Protein AF-A0A964Z3G6-F1 (afdb_monomer_lite)

Sequence (210 aa):
MAALGLPAIIQGGMGAAVSNWKLAYEVAKTGQLGVVSGTALESVVARRLQDGDVDGKMREALNHFPYQDVAKHILEKWFLPNGRNGQPYRPMRRISLSAHTEHDQLVVAANFAEVWLAKQAGNGKVGINFLEKLQTATPAALYGAMLAGVDAVLMGAGIPREIPQIVRDFADGKAGTLSVDSDRPSGMAAPTLTFDPLQSFGKNPKLKRP

Radius of gyration: 16.99 Å; chains: 1; bounding box: 52×32×49 Å

pLDDT: mean 93.07, std 7.63, range [47.84, 98.81]

Secondary structure (DSSP, 8-state):
--TTS--S-B----TTTTT-HHHHHHHHHTTSEEEEE-TTHHHHHHHHHHTT-TTSHHHHHHHT-S-HHHHHHHHHHH--TT--TTPPPPP-PPP-SS--HHHHHHHHHHHHHHHHHHHTT-SSEEEEEEEGGGGGGHHHHHHHHHHTT-SEEEEESS--SSHHHHHHHHHTTPPEEEEPP----TTPPPPEEEE-HHHHHS--------

Structure (mmCIF, N/CA/C/O backbone):
data_AF-A0A964Z3G6-F1
#
_entry.id   AF-A0A964Z3G6-F1
#
loop_
_atom_site.group_PDB
_atom_site.id
_atom_site.type_symbol
_atom_site.label_atom_id
_atom_site.label_alt_id
_atom_site.label_comp_id
_atom_site.label_asym_id
_atom_site.label_entity_id
_atom_site.label_seq_id
_atom_site.pdbx_PDB_ins_code
_atom_site.Cartn_x
_atom_site.Cartn_y
_atom_site.Cartn_z
_atom_site.occupancy
_atom_site.B_iso_or_equiv
_atom_site.auth_seq_id
_atom_site.auth_comp_id
_atom_site.auth_asym_id
_atom_site.auth_atom_id
_atom_site.pdbx_PDB_model_num
ATOM 1 N N . MET A 1 1 ? -28.881 0.812 -14.574 1.00 47.84 1 MET A N 1
ATOM 2 C CA . MET A 1 1 ? -27.504 0.306 -14.378 1.00 47.84 1 MET A CA 1
ATOM 3 C C . MET A 1 1 ? -26.671 0.722 -15.578 1.00 47.84 1 MET A C 1
ATOM 5 O O . MET A 1 1 ? -27.196 0.662 -16.683 1.00 47.84 1 MET A O 1
ATOM 9 N N . ALA A 1 2 ? -25.429 1.175 -15.387 1.00 48.06 2 ALA A N 1
ATOM 10 C CA . ALA A 1 2 ? -24.535 1.473 -16.508 1.00 48.06 2 ALA A CA 1
ATOM 11 C C . ALA A 1 2 ? -24.317 0.202 -17.350 1.00 48.06 2 ALA A C 1
ATOM 13 O O . ALA A 1 2 ? -24.101 -0.871 -16.788 1.00 48.06 2 ALA A O 1
ATOM 14 N N . ALA A 1 3 ? -24.372 0.322 -18.679 1.00 53.31 3 ALA A N 1
ATOM 15 C CA . ALA A 1 3 ? -24.432 -0.789 -19.640 1.00 53.31 3 ALA A CA 1
ATOM 16 C C . ALA A 1 3 ? -23.230 -1.768 -19.621 1.00 53.31 3 ALA A C 1
ATOM 18 O O . ALA A 1 3 ? -23.246 -2.764 -20.335 1.00 53.31 3 ALA A O 1
ATOM 19 N N . LEU A 1 4 ? -22.203 -1.509 -18.801 1.00 62.84 4 LEU A N 1
ATOM 20 C CA . LEU A 1 4 ? -20.970 -2.301 -18.685 1.00 62.84 4 LEU A CA 1
ATOM 21 C C . LEU A 1 4 ? -20.691 -2.816 -17.257 1.00 62.84 4 LEU A C 1
ATOM 23 O O . LEU A 1 4 ? -19.638 -3.401 -17.019 1.00 62.84 4 LEU A O 1
ATOM 27 N N . GLY A 1 5 ? -21.570 -2.560 -16.276 1.00 75.00 5 GLY A N 1
ATOM 28 C CA . GLY A 1 5 ? -21.296 -2.888 -14.862 1.00 75.00 5 GLY A CA 1
ATOM 29 C C . GLY A 1 5 ? -20.093 -2.130 -14.268 1.00 75.00 5 GLY A C 1
ATOM 30 O O . GLY A 1 5 ? -19.549 -2.516 -13.232 1.00 75.00 5 GLY A O 1
ATOM 31 N N . LEU A 1 6 ? -19.651 -1.067 -14.945 1.00 82.38 6 LEU A N 1
ATOM 32 C CA . LEU A 1 6 ? -18.577 -0.185 -14.509 1.00 82.38 6 LEU A CA 1
ATOM 33 C C . LEU A 1 6 ? -19.154 1.013 -13.736 1.00 82.38 6 LEU A C 1
ATOM 35 O O . LEU A 1 6 ? -20.249 1.479 -14.067 1.00 82.38 6 LEU A O 1
ATOM 39 N N . PRO A 1 7 ? -18.438 1.507 -12.713 1.00 88.81 7 PRO A N 1
ATOM 40 C CA . PRO A 1 7 ? -18.869 2.661 -11.935 1.00 88.81 7 PRO A CA 1
ATOM 41 C C . PRO A 1 7 ? -18.918 3.912 -12.819 1.00 88.81 7 PRO A C 1
ATOM 43 O O . PRO A 1 7 ? -18.038 4.130 -13.650 1.00 88.81 7 PRO A O 1
ATOM 46 N N . ALA A 1 8 ? -19.959 4.727 -12.644 1.00 92.12 8 ALA A N 1
ATOM 47 C CA . ALA A 1 8 ? -20.158 5.955 -13.416 1.00 92.12 8 ALA A CA 1
ATOM 48 C C . ALA A 1 8 ? -19.295 7.113 -12.890 1.00 92.12 8 ALA A C 1
ATOM 50 O O . ALA A 1 8 ? -18.997 8.052 -13.624 1.00 92.12 8 ALA A O 1
ATOM 51 N N . ILE A 1 9 ? -18.904 7.039 -11.617 1.00 93.38 9 ILE A N 1
ATOM 52 C CA . ILE A 1 9 ? -18.081 8.024 -10.928 1.00 93.38 9 ILE A CA 1
ATOM 53 C C . ILE A 1 9 ? -16.794 7.347 -10.467 1.00 93.38 9 ILE A C 1
ATOM 55 O O . ILE A 1 9 ? -16.809 6.286 -9.836 1.00 93.38 9 ILE A O 1
ATOM 59 N N . ILE A 1 10 ? -15.680 8.011 -10.759 1.00 95.06 10 ILE A N 1
ATOM 60 C CA . ILE A 1 10 ? -14.361 7.678 -10.236 1.00 95.06 10 ILE A CA 1
ATOM 61 C C . ILE A 1 10 ? -13.893 8.880 -9.423 1.00 95.06 10 ILE A C 1
ATOM 63 O O . ILE A 1 10 ? -13.628 9.946 -9.977 1.00 95.06 10 ILE A O 1
ATOM 67 N N . GLN A 1 11 ? -13.806 8.721 -8.104 1.00 95.38 11 GLN A N 1
ATOM 68 C CA . GLN A 1 11 ? -13.182 9.731 -7.253 1.00 95.38 11 GLN A CA 1
ATOM 69 C C . GLN A 1 11 ? -11.667 9.692 -7.491 1.00 95.38 11 GLN A C 1
ATOM 71 O O . GLN A 1 11 ? -11.058 8.639 -7.382 1.00 95.38 11 GLN A O 1
ATOM 76 N N . GLY A 1 12 ? -11.040 10.818 -7.837 1.00 91.62 12 GLY A N 1
ATOM 77 C CA . GLY A 1 12 ? -9.605 10.852 -8.158 1.00 91.62 12 GLY A CA 1
ATOM 78 C C . GLY A 1 12 ? -8.704 10.693 -6.928 1.00 91.62 12 GLY A C 1
ATOM 79 O O . GLY A 1 12 ? -9.011 11.247 -5.877 1.00 91.62 12 GLY A O 1
ATOM 80 N N . GLY A 1 13 ? -7.578 9.982 -7.048 1.00 88.38 13 GLY A N 1
ATOM 81 C CA . GLY A 1 13 ? -6.612 9.801 -5.956 1.00 88.38 13 GLY A CA 1
ATOM 82 C C . GLY A 1 13 ? -5.664 10.996 -5.797 1.00 88.38 13 GLY A C 1
ATOM 83 O O . GLY A 1 13 ? -4.721 11.142 -6.570 1.00 88.38 13 GLY A O 1
ATOM 84 N N . MET A 1 14 ? -5.896 11.845 -4.793 1.00 90.56 14 MET A N 1
ATOM 85 C CA . MET A 1 14 ? -5.160 13.095 -4.575 1.00 90.56 14 MET A CA 1
ATOM 86 C C . MET A 1 14 ? -4.278 13.042 -3.322 1.00 90.56 14 MET A C 1
ATOM 88 O O . MET A 1 14 ? -4.722 12.574 -2.274 1.00 90.56 14 MET A O 1
ATOM 92 N N . GLY A 1 15 ? -3.063 13.600 -3.427 1.00 89.75 15 GLY A N 1
ATOM 93 C CA . GLY A 1 15 ? -2.181 13.972 -2.310 1.00 89.75 15 GLY A CA 1
ATOM 94 C C . GLY A 1 15 ? -1.764 12.840 -1.363 1.00 89.75 15 GLY A C 1
ATOM 95 O O . GLY A 1 15 ? -2.159 11.690 -1.517 1.00 89.75 15 GLY A O 1
ATOM 96 N N . ALA A 1 16 ? -0.963 13.157 -0.347 1.00 92.31 16 ALA A N 1
ATOM 97 C CA . ALA A 1 16 ? -0.703 12.226 0.751 1.00 92.31 16 ALA A CA 1
ATOM 98 C C . ALA A 1 16 ? -1.861 12.303 1.761 1.00 92.31 16 ALA A C 1
ATOM 100 O O . ALA A 1 16 ? -2.146 13.375 2.289 1.00 92.31 16 ALA A O 1
ATOM 101 N N . ALA A 1 17 ? -2.540 11.179 2.004 1.00 90.19 17 ALA A N 1
ATOM 102 C CA . ALA A 1 17 ? -3.669 11.034 2.936 1.00 90.19 17 ALA A CA 1
ATOM 103 C C . ALA A 1 17 ? -4.920 11.916 2.699 1.00 90.19 17 ALA A C 1
ATOM 105 O O . ALA A 1 17 ? -5.845 11.851 3.513 1.00 90.19 17 ALA A O 1
ATOM 106 N N . VAL A 1 18 ? -4.995 12.690 1.605 1.00 93.25 18 VAL A N 1
ATOM 107 C CA . VAL A 1 18 ? -6.209 13.442 1.226 1.00 93.25 18 VAL A CA 1
ATOM 108 C C . VAL A 1 18 ? -7.274 12.463 0.728 1.00 93.25 18 VAL A C 1
ATOM 110 O O . VAL A 1 18 ? -8.324 12.322 1.349 1.00 93.25 18 VAL A O 1
ATOM 113 N N . SER A 1 19 ? -6.964 11.697 -0.320 1.00 94.12 19 SER A N 1
ATOM 114 C CA . SER A 1 19 ? -7.770 10.547 -0.746 1.00 94.12 19 SER A CA 1
ATOM 115 C C . SER A 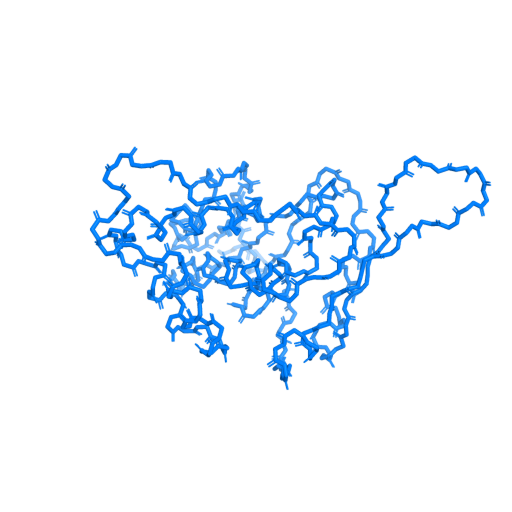1 19 ? -7.384 9.288 0.036 1.00 94.12 19 SER A C 1
ATOM 117 O O . SER A 1 19 ? -6.788 8.364 -0.511 1.00 94.12 19 SER A O 1
ATOM 119 N N . ASN A 1 20 ? -7.653 9.280 1.341 1.00 96.81 20 ASN A N 1
ATOM 120 C CA . ASN A 1 20 ? -7.416 8.114 2.201 1.00 96.81 20 ASN A CA 1
ATOM 121 C C . ASN A 1 20 ? -8.552 7.077 2.114 1.00 96.81 20 ASN A C 1
ATOM 123 O O . ASN A 1 20 ? -9.576 7.302 1.460 1.00 96.81 20 ASN A O 1
ATOM 127 N N . TRP A 1 21 ? -8.386 5.955 2.818 1.00 97.94 21 TRP A N 1
ATOM 128 C CA . TRP A 1 21 ? -9.350 4.859 2.848 1.00 97.94 21 TRP A CA 1
ATOM 129 C C . TRP A 1 21 ? -10.763 5.279 3.247 1.00 97.94 21 TRP A C 1
ATOM 131 O O . TRP A 1 21 ? -11.696 4.671 2.745 1.00 97.94 21 TRP A O 1
ATOM 141 N N . LYS A 1 22 ? -10.961 6.299 4.100 1.00 97.94 22 LYS A N 1
ATOM 142 C CA . LYS A 1 22 ? -12.308 6.733 4.525 1.00 97.94 22 LYS A CA 1
ATOM 143 C C . LYS A 1 22 ? -13.074 7.325 3.349 1.00 97.94 22 LYS A C 1
ATOM 145 O O . LYS A 1 22 ? -14.220 6.960 3.119 1.00 97.94 22 LYS A O 1
ATOM 150 N N . LEU A 1 23 ? -12.430 8.193 2.567 1.00 97.69 23 LEU A N 1
ATOM 151 C CA . LEU A 1 23 ? -13.055 8.755 1.369 1.00 97.69 23 LEU A CA 1
ATOM 152 C C . LEU A 1 23 ? -13.318 7.664 0.324 1.00 97.69 23 LEU A C 1
ATOM 154 O O . LEU A 1 23 ? -14.423 7.578 -0.206 1.00 97.69 23 LEU A O 1
ATOM 158 N N . ALA A 1 24 ? -12.323 6.813 0.060 1.00 98.00 24 ALA A N 1
ATOM 159 C CA . ALA A 1 24 ? -12.479 5.714 -0.887 1.00 98.00 24 ALA A CA 1
ATOM 160 C C . ALA A 1 24 ? -13.589 4.738 -0.450 1.00 98.00 24 ALA A C 1
ATOM 162 O O . ALA A 1 24 ? -14.398 4.323 -1.276 1.00 98.00 24 ALA A O 1
ATOM 163 N N . TYR A 1 25 ? -13.674 4.430 0.847 1.00 98.00 25 TYR A N 1
ATOM 164 C CA . TYR A 1 25 ? -14.732 3.622 1.453 1.00 98.00 25 TYR A CA 1
ATOM 165 C C . TYR A 1 25 ? -16.111 4.239 1.212 1.00 98.00 25 TYR A C 1
ATOM 167 O O . TYR A 1 25 ? -16.992 3.558 0.694 1.00 98.00 25 TYR A O 1
ATOM 175 N N . GLU A 1 26 ? -16.308 5.521 1.539 1.00 97.81 26 GLU A N 1
ATOM 176 C CA . GLU A 1 26 ? -17.617 6.170 1.387 1.00 97.81 26 GLU A CA 1
ATOM 177 C C . GLU A 1 26 ? -18.052 6.221 -0.082 1.00 97.81 26 GLU A C 1
ATOM 179 O O . GLU A 1 26 ? -19.201 5.923 -0.400 1.00 97.81 26 GLU A O 1
ATOM 184 N N . VAL A 1 27 ? -17.129 6.494 -1.010 1.00 97.31 27 VAL A N 1
ATOM 185 C CA . VAL A 1 27 ? -17.426 6.448 -2.450 1.00 97.31 27 VAL A CA 1
ATOM 186 C C . VAL A 1 27 ? -17.772 5.023 -2.891 1.00 97.31 27 VAL A C 1
ATOM 188 O O . VAL A 1 27 ? -18.794 4.818 -3.550 1.00 97.31 27 VAL A O 1
ATOM 191 N N . ALA A 1 28 ? -16.980 4.023 -2.497 1.00 96.94 28 ALA A N 1
ATOM 192 C CA . ALA A 1 28 ? -17.245 2.624 -2.827 1.00 96.94 28 ALA A CA 1
ATOM 193 C C . ALA A 1 28 ? -18.584 2.145 -2.244 1.00 96.94 28 ALA A C 1
ATOM 195 O O . ALA A 1 28 ? -19.328 1.420 -2.900 1.00 96.94 28 ALA A O 1
ATOM 196 N N . LYS A 1 29 ? -18.971 2.605 -1.054 1.00 97.12 29 LYS A N 1
ATOM 197 C CA . LYS A 1 29 ? -20.254 2.267 -0.424 1.00 97.12 29 LYS A CA 1
ATOM 198 C C . LYS A 1 29 ? -21.457 2.709 -1.268 1.00 97.12 29 LYS A C 1
ATOM 200 O O . LYS A 1 29 ? -22.470 2.009 -1.298 1.00 97.12 29 LYS A O 1
ATOM 205 N N . THR A 1 30 ? -21.321 3.794 -2.037 1.00 95.81 30 THR A N 1
ATOM 206 C CA . THR A 1 30 ? -22.342 4.260 -3.003 1.00 95.81 30 THR A CA 1
ATOM 207 C C . THR A 1 30 ? -22.391 3.464 -4.318 1.00 95.81 30 THR A C 1
ATOM 209 O O . THR A 1 30 ? -23.162 3.801 -5.217 1.00 95.81 30 THR A O 1
ATOM 212 N N . GLY A 1 31 ? -21.577 2.412 -4.463 1.00 94.62 31 GLY A N 1
ATOM 213 C CA . GLY A 1 31 ? -21.483 1.609 -5.688 1.00 94.62 31 GLY A CA 1
ATOM 214 C C . GLY A 1 31 ? -20.589 2.223 -6.773 1.00 94.62 31 GLY A C 1
ATOM 215 O O . GLY A 1 31 ? -20.601 1.759 -7.912 1.00 94.62 31 GLY A O 1
ATOM 216 N N . GLN A 1 32 ? -19.824 3.267 -6.441 1.00 95.81 32 GLN A N 1
ATOM 217 C CA . GLN A 1 32 ? -18.883 3.935 -7.349 1.00 95.81 32 GLN A CA 1
ATOM 218 C C . GLN A 1 32 ? -17.442 3.436 -7.128 1.00 95.81 32 GLN A C 1
ATOM 220 O O . GLN A 1 32 ? -17.214 2.533 -6.320 1.00 95.81 32 GLN A O 1
ATOM 225 N N . LEU A 1 33 ? -16.463 3.974 -7.868 1.00 97.00 33 LEU A N 1
ATOM 226 C CA . LEU A 1 33 ? -15.044 3.656 -7.657 1.00 97.00 33 LEU A CA 1
ATOM 227 C C . LEU A 1 33 ? -14.423 4.653 -6.680 1.00 97.00 33 LEU A C 1
ATOM 229 O O . LEU A 1 33 ? -14.149 5.801 -7.043 1.00 97.00 33 LEU A O 1
ATOM 233 N N . GLY A 1 34 ? -14.184 4.199 -5.452 1.00 97.75 34 GLY A N 1
ATOM 234 C CA . GLY A 1 34 ? -13.364 4.928 -4.489 1.00 97.75 34 GLY A CA 1
ATOM 235 C C . GLY A 1 34 ? -11.887 4.678 -4.753 1.00 97.75 34 GLY A C 1
ATOM 236 O O . GLY A 1 34 ? -11.495 3.533 -4.970 1.00 97.75 34 GLY A O 1
ATOM 237 N N . VAL A 1 35 ? -11.058 5.723 -4.746 1.00 98.31 35 VAL A N 1
ATOM 238 C CA . VAL A 1 35 ? -9.627 5.596 -5.056 1.00 98.31 35 VAL A CA 1
ATOM 239 C C . VAL A 1 35 ? -8.787 6.107 -3.899 1.00 98.31 35 VAL A C 1
ATOM 241 O O . VAL A 1 35 ? -8.828 7.291 -3.553 1.00 98.31 35 VAL A O 1
ATOM 244 N N . VAL A 1 36 ? -7.979 5.206 -3.345 1.00 98.31 36 VAL A N 1
ATOM 245 C CA . VAL A 1 36 ? -6.933 5.527 -2.374 1.00 98.31 36 VAL A CA 1
ATOM 246 C C . VAL A 1 36 ? -5.753 6.178 -3.101 1.00 98.31 36 VAL A C 1
ATOM 248 O O . VAL A 1 36 ? -5.354 5.741 -4.178 1.00 98.31 36 VAL A O 1
ATOM 251 N N . SER A 1 37 ? -5.151 7.214 -2.526 1.00 97.69 37 SER A N 1
ATOM 252 C CA . SER A 1 37 ? -3.851 7.706 -2.988 1.00 97.69 37 SER A CA 1
ATOM 253 C C . SER A 1 37 ? -2.727 6.884 -2.362 1.00 97.69 37 SER A C 1
ATOM 255 O O . SER A 1 37 ? -2.562 6.890 -1.145 1.00 97.69 37 SER A O 1
ATOM 257 N N . GLY A 1 38 ? -1.913 6.229 -3.189 1.00 96.38 38 GLY A N 1
ATOM 258 C CA . GLY A 1 38 ? -0.734 5.469 -2.763 1.00 96.38 38 GLY A CA 1
ATOM 259 C C . GLY A 1 38 ? 0.471 6.333 -2.375 1.00 96.38 38 GLY A C 1
ATOM 260 O O . GLY A 1 38 ? 1.564 5.818 -2.157 1.00 96.38 38 GLY A O 1
ATOM 261 N N . THR A 1 39 ? 0.308 7.657 -2.314 1.00 95.12 39 THR A N 1
ATOM 262 C CA . THR A 1 39 ? 1.411 8.591 -2.061 1.00 95.12 39 THR A CA 1
ATOM 263 C C . THR A 1 39 ? 1.854 8.539 -0.598 1.00 95.12 39 THR A C 1
ATOM 265 O O . THR A 1 39 ? 1.112 8.967 0.288 1.00 95.12 39 THR A O 1
ATOM 268 N N . ALA A 1 40 ? 3.093 8.092 -0.366 1.00 94.38 40 ALA A N 1
ATOM 269 C CA . ALA A 1 40 ? 3.765 8.080 0.938 1.00 94.38 40 ALA A CA 1
ATOM 270 C C . ALA A 1 40 ? 2.972 7.365 2.052 1.00 94.38 40 ALA A C 1
ATOM 272 O O . ALA A 1 40 ? 2.966 7.801 3.210 1.00 94.38 40 ALA A O 1
ATOM 273 N N . LEU A 1 41 ? 2.251 6.291 1.710 1.00 96.94 41 LEU A N 1
ATOM 274 C CA . LEU A 1 41 ? 1.400 5.586 2.671 1.00 96.94 41 LEU A CA 1
ATOM 275 C C . LEU A 1 41 ? 2.196 4.962 3.818 1.00 96.94 41 LEU A C 1
ATOM 277 O O . LEU A 1 41 ? 1.702 4.942 4.942 1.00 96.94 41 LEU A O 1
ATOM 281 N N . GLU A 1 42 ? 3.437 4.536 3.587 1.00 95.69 42 GLU A N 1
ATOM 282 C CA . GLU A 1 42 ? 4.344 4.086 4.647 1.00 95.69 42 GLU A CA 1
ATOM 283 C C . GLU A 1 42 ? 4.527 5.162 5.719 1.00 95.69 42 GLU A C 1
ATOM 285 O O . GLU A 1 42 ? 4.453 4.875 6.915 1.00 95.69 42 GLU A O 1
ATOM 290 N N . SER A 1 43 ? 4.678 6.419 5.294 1.00 96.12 43 SER A N 1
ATOM 291 C CA . SER A 1 43 ? 4.802 7.564 6.190 1.00 96.12 43 SER A CA 1
ATOM 292 C C . SER A 1 43 ? 3.485 7.880 6.892 1.00 96.12 43 SER A C 1
ATOM 294 O O . SER A 1 43 ? 3.473 8.171 8.087 1.00 96.12 43 SER A O 1
ATOM 296 N N . VAL A 1 44 ? 2.363 7.806 6.174 1.00 97.12 44 VAL A N 1
ATOM 297 C CA . VAL A 1 44 ? 1.023 8.049 6.729 1.00 97.12 44 VAL A CA 1
ATOM 298 C C . VAL A 1 44 ? 0.685 7.025 7.813 1.00 97.12 44 VAL A C 1
ATOM 300 O O . VAL A 1 44 ? 0.318 7.407 8.924 1.00 97.12 44 VAL A O 1
ATOM 303 N N . VAL A 1 45 ? 0.840 5.733 7.521 1.00 98.00 45 VAL A N 1
ATOM 304 C CA . VAL A 1 45 ? 0.502 4.641 8.443 1.00 98.00 45 VAL A CA 1
ATOM 305 C C . VAL A 1 45 ? 1.448 4.626 9.641 1.00 98.00 45 VAL A C 1
ATOM 307 O O . VAL A 1 45 ? 0.975 4.578 10.776 1.00 98.00 45 VAL A O 1
ATOM 310 N N . ALA A 1 46 ? 2.763 4.768 9.434 1.00 97.94 46 ALA A N 1
ATOM 311 C CA . ALA A 1 46 ? 3.720 4.843 10.539 1.00 97.94 46 ALA A CA 1
ATOM 312 C C . ALA A 1 46 ? 3.433 6.020 11.484 1.00 97.94 46 ALA A C 1
ATOM 314 O O . ALA A 1 46 ? 3.605 5.896 12.695 1.00 97.94 46 ALA A O 1
ATOM 315 N N . ARG A 1 47 ? 2.991 7.171 10.961 1.00 97.88 47 ARG A N 1
ATOM 316 C CA . ARG A 1 47 ? 2.613 8.326 11.792 1.00 97.88 47 ARG A CA 1
ATOM 317 C C . ARG A 1 47 ? 1.304 8.097 12.541 1.00 97.88 47 ARG A C 1
ATOM 319 O O . ARG A 1 47 ? 1.268 8.356 13.735 1.00 97.88 47 ARG A O 1
ATOM 326 N N . ARG A 1 48 ? 0.277 7.529 11.898 1.00 98.06 48 ARG A N 1
ATOM 327 C CA . ARG A 1 48 ? -0.987 7.176 12.577 1.00 98.06 48 ARG A CA 1
ATOM 328 C C . ARG A 1 48 ? -0.776 6.186 13.722 1.00 98.06 48 ARG A C 1
ATOM 330 O O . ARG A 1 48 ? -1.377 6.354 14.776 1.00 98.06 48 ARG A O 1
ATOM 337 N N . LEU A 1 49 ? 0.103 5.198 13.541 1.00 98.62 49 LEU A N 1
ATOM 338 C CA . LEU A 1 49 ? 0.491 4.268 14.606 1.00 98.62 49 LEU A CA 1
ATOM 339 C C . LEU A 1 49 ? 1.194 4.992 15.769 1.00 98.62 49 LEU A C 1
ATOM 341 O O . LEU A 1 49 ? 0.894 4.719 16.930 1.00 98.62 49 LEU A O 1
ATOM 345 N N . GLN A 1 50 ? 2.075 5.951 15.475 1.00 98.50 50 GLN A N 1
ATOM 346 C CA . GLN A 1 50 ? 2.761 6.755 16.496 1.00 98.50 50 GLN A CA 1
ATOM 347 C C . GLN A 1 50 ? 1.841 7.757 17.200 1.00 98.50 50 GLN A C 1
ATOM 349 O O . GLN A 1 50 ? 2.076 8.102 18.353 1.00 98.50 50 GLN A O 1
ATOM 354 N N . ASP A 1 51 ? 0.783 8.213 16.536 1.00 98.06 51 ASP A N 1
ATOM 355 C CA . ASP A 1 51 ? -0.287 9.000 17.156 1.00 98.06 51 ASP A CA 1
ATOM 356 C C . ASP A 1 51 ? -1.270 8.120 17.952 1.00 98.06 51 ASP A C 1
ATOM 358 O O . ASP A 1 51 ? -2.227 8.624 18.533 1.00 98.06 51 ASP A O 1
ATOM 362 N N . GLY A 1 52 ? -1.011 6.811 18.018 1.00 98.19 52 GLY A N 1
ATOM 363 C CA . GLY A 1 52 ? -1.729 5.855 18.850 1.00 98.19 52 GLY A CA 1
ATOM 364 C C . GLY A 1 52 ? -2.912 5.177 18.192 1.00 98.19 52 GLY A C 1
ATOM 365 O O . GLY A 1 52 ? -3.661 4.504 18.892 1.00 98.19 52 GLY A O 1
ATOM 366 N N . ASP A 1 53 ? -3.054 5.294 16.866 1.00 98.12 53 ASP A N 1
ATOM 367 C CA . ASP A 1 53 ? -4.076 4.584 16.088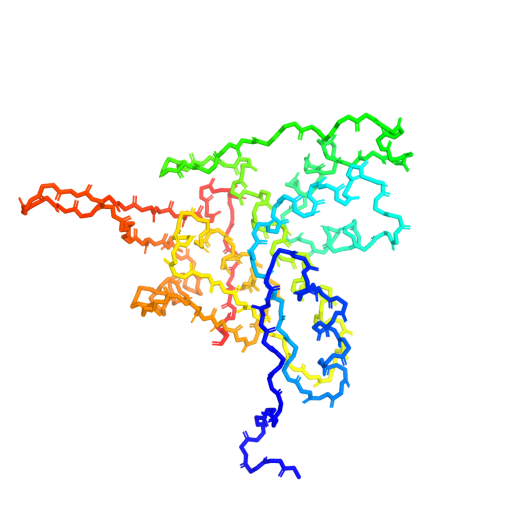 1.00 98.12 53 ASP A CA 1
ATOM 368 C C . ASP A 1 53 ? -5.449 4.668 16.772 1.00 98.12 53 ASP A C 1
ATOM 370 O O . ASP A 1 53 ? -6.041 3.660 17.162 1.00 98.12 53 ASP A O 1
ATOM 374 N N . VAL A 1 54 ? -5.893 5.908 17.008 1.00 96.25 54 VAL A N 1
ATOM 375 C CA . VAL A 1 54 ? -7.002 6.245 17.918 1.00 96.25 54 VAL A CA 1
ATOM 376 C C . VAL A 1 54 ? -8.305 5.527 17.553 1.00 96.25 54 VAL A C 1
ATOM 378 O O . VAL A 1 54 ? -9.056 5.135 18.441 1.00 96.25 54 VAL A O 1
ATOM 381 N N . ASP A 1 55 ? -8.572 5.325 16.259 1.00 95.94 55 ASP A N 1
ATOM 382 C CA . ASP A 1 55 ? -9.750 4.593 15.772 1.00 95.94 55 ASP A CA 1
ATOM 383 C C . ASP A 1 55 ? -9.514 3.077 15.613 1.00 95.94 55 ASP A C 1
ATOM 385 O O . ASP A 1 55 ? -10.426 2.344 15.228 1.00 95.94 55 ASP A O 1
ATOM 389 N N . GLY A 1 56 ? -8.307 2.599 15.927 1.00 98.31 56 GLY A N 1
ATOM 390 C CA . GLY A 1 56 ? -7.897 1.196 15.872 1.00 98.31 56 GLY A CA 1
ATOM 391 C C . GLY A 1 56 ? -7.762 0.626 14.461 1.00 98.31 56 GLY A C 1
ATOM 392 O O . GLY A 1 56 ? -7.506 -0.571 14.315 1.00 98.31 56 GLY A O 1
ATOM 393 N N . LYS A 1 57 ? -7.961 1.440 13.417 1.00 98.56 57 LYS A N 1
ATOM 394 C CA . LYS A 1 57 ? -8.132 0.941 12.050 1.00 98.56 57 LYS A CA 1
ATOM 395 C C . LYS A 1 57 ? -6.833 0.468 11.425 1.00 98.56 57 LYS A C 1
ATOM 397 O O . LYS A 1 57 ? -6.862 -0.488 10.650 1.00 98.56 57 LYS A O 1
ATOM 402 N N . MET A 1 58 ? -5.691 1.066 11.768 1.00 98.56 58 MET A N 1
ATOM 403 C CA . MET A 1 58 ? -4.409 0.577 11.255 1.00 98.56 58 MET A CA 1
ATOM 404 C C . MET A 1 58 ? -4.092 -0.796 11.851 1.00 98.56 58 MET A C 1
ATOM 406 O O . MET A 1 58 ? -3.724 -1.708 11.112 1.00 98.56 58 MET A O 1
ATOM 410 N N . ARG A 1 59 ? -4.293 -0.983 13.162 1.00 98.69 59 ARG A N 1
ATOM 411 C CA . ARG A 1 59 ? -4.115 -2.289 13.816 1.00 98.69 59 ARG A CA 1
ATOM 412 C C . ARG A 1 59 ? -5.106 -3.333 13.314 1.00 98.69 59 ARG A C 1
ATOM 414 O O . ARG A 1 59 ? -4.699 -4.464 13.068 1.00 98.69 59 ARG A O 1
ATOM 421 N N . GLU A 1 60 ? -6.371 -2.964 13.119 1.00 98.75 60 GLU A N 1
ATOM 422 C CA . GLU A 1 60 ? -7.395 -3.855 12.556 1.00 98.75 60 GLU A CA 1
ATOM 423 C C . GLU A 1 60 ? -6.983 -4.379 11.174 1.00 98.75 60 GLU A C 1
ATOM 425 O O . GLU A 1 60 ? -7.042 -5.584 10.920 1.00 98.75 60 GLU A O 1
ATOM 430 N N . ALA A 1 61 ? -6.504 -3.495 10.298 1.00 98.75 61 ALA A N 1
ATOM 431 C CA . ALA A 1 61 ? -6.044 -3.884 8.973 1.00 98.75 61 ALA A CA 1
ATOM 432 C C . ALA A 1 61 ? -4.770 -4.744 9.032 1.00 98.75 61 ALA A C 1
ATOM 434 O O . ALA A 1 61 ? -4.683 -5.770 8.361 1.00 98.75 61 ALA A O 1
ATOM 435 N N . LEU A 1 62 ? -3.798 -4.382 9.878 1.00 98.75 62 LEU A N 1
ATOM 436 C CA . LEU A 1 62 ? -2.568 -5.161 10.066 1.00 98.75 62 LEU A CA 1
ATOM 437 C C . LEU A 1 62 ? -2.836 -6.564 10.638 1.00 98.75 62 LEU A C 1
ATOM 439 O O . LEU A 1 62 ? -2.143 -7.511 10.271 1.00 98.75 62 LEU A O 1
ATOM 443 N N . ASN A 1 63 ? -3.882 -6.739 11.448 1.00 98.62 63 ASN A N 1
ATOM 444 C CA . ASN A 1 63 ? -4.322 -8.054 11.923 1.00 98.62 63 ASN A CA 1
ATOM 445 C C . ASN A 1 63 ? -4.826 -8.970 10.786 1.00 98.62 63 ASN A C 1
ATOM 447 O O . ASN A 1 63 ? -4.827 -10.188 10.926 1.00 98.62 63 ASN A O 1
ATOM 451 N N . HIS A 1 64 ? -5.213 -8.399 9.641 1.00 98.50 64 HIS A N 1
ATOM 452 C CA . HIS A 1 64 ? -5.606 -9.141 8.437 1.00 98.50 64 HIS A CA 1
ATOM 453 C C . HIS A 1 64 ? -4.484 -9.242 7.394 1.00 98.50 64 HIS A C 1
ATOM 455 O O . HIS A 1 64 ? -4.661 -9.872 6.350 1.00 98.50 64 HIS A O 1
ATOM 461 N N . PHE A 1 65 ? -3.320 -8.639 7.651 1.00 98.25 65 PHE A N 1
ATOM 462 C CA . PHE A 1 65 ? -2.190 -8.680 6.730 1.00 98.25 65 PHE A CA 1
ATOM 463 C C . PHE A 1 65 ? -1.635 -10.115 6.596 1.00 98.25 65 PHE A C 1
ATOM 465 O O . PHE A 1 65 ? -1.376 -10.763 7.608 1.00 98.25 65 PHE A O 1
ATOM 472 N N . PRO A 1 66 ? -1.377 -10.656 5.391 1.00 96.75 66 PRO A N 1
ATOM 473 C CA . PRO A 1 66 ? -0.959 -12.062 5.239 1.00 96.75 66 PRO A CA 1
ATOM 474 C C . PRO A 1 66 ? 0.390 -12.437 5.885 1.00 96.75 66 PRO A C 1
ATOM 476 O O . PRO A 1 66 ? 0.715 -13.624 6.035 1.00 96.75 66 PRO A O 1
ATOM 479 N N . TYR A 1 67 ? 1.195 -11.438 6.253 1.00 97.69 67 TYR A N 1
ATOM 480 C CA . TYR A 1 67 ? 2.527 -11.588 6.837 1.00 97.69 67 TYR A CA 1
ATOM 481 C C . TYR A 1 67 ? 2.531 -11.114 8.294 1.00 97.69 67 TYR A C 1
ATOM 483 O O . TYR A 1 67 ? 3.001 -10.022 8.609 1.00 97.69 67 TYR A O 1
ATOM 491 N N . GLN A 1 68 ? 1.977 -11.937 9.186 1.00 97.75 68 GLN A N 1
ATOM 492 C CA . GLN A 1 68 ? 1.745 -11.562 10.586 1.00 97.75 68 GLN A CA 1
ATOM 493 C C . GLN A 1 68 ? 3.027 -11.270 11.381 1.00 97.75 68 GLN A C 1
ATOM 495 O O . GLN A 1 68 ? 3.022 -10.352 12.196 1.00 97.75 68 GLN A O 1
ATOM 500 N N . ASP A 1 69 ? 4.146 -11.943 11.095 1.00 97.81 69 ASP A N 1
ATOM 501 C CA . ASP A 1 69 ? 5.430 -11.622 11.741 1.00 97.81 69 ASP A CA 1
ATOM 502 C C . ASP A 1 69 ? 5.895 -10.197 11.402 1.00 97.81 69 ASP A C 1
ATOM 504 O O . ASP A 1 69 ? 6.365 -9.457 12.266 1.00 97.81 69 ASP A O 1
ATOM 508 N N . VAL A 1 70 ? 5.680 -9.771 10.154 1.00 98.12 70 VAL A N 1
ATOM 509 C CA . VAL A 1 70 ? 5.964 -8.401 9.711 1.00 98.12 70 VAL A CA 1
ATOM 510 C C . VAL A 1 70 ? 4.990 -7.410 10.344 1.00 98.12 70 VAL A C 1
ATOM 512 O O . VAL A 1 70 ? 5.416 -6.354 10.802 1.00 98.12 70 VAL A O 1
ATOM 515 N N . ALA A 1 71 ? 3.695 -7.741 10.413 1.00 98.56 71 ALA A N 1
ATOM 516 C CA . ALA A 1 71 ? 2.708 -6.899 11.090 1.00 98.56 71 ALA A CA 1
ATOM 517 C C . ALA A 1 71 ? 3.086 -6.669 12.562 1.00 98.56 71 ALA A C 1
ATOM 519 O O . ALA A 1 71 ? 3.076 -5.529 13.027 1.00 98.56 71 ALA A O 1
ATOM 520 N N . LYS A 1 72 ? 3.491 -7.730 13.271 1.00 98.56 72 LYS A N 1
ATOM 521 C CA . LYS A 1 72 ? 3.962 -7.659 14.657 1.00 98.56 72 LYS A CA 1
ATOM 522 C C . LYS A 1 72 ? 5.181 -6.745 14.787 1.00 98.56 72 LYS A C 1
ATOM 524 O O . LYS A 1 72 ? 5.147 -5.826 15.599 1.00 98.56 72 LYS A O 1
ATOM 529 N N . HIS A 1 73 ? 6.198 -6.929 13.942 1.00 98.12 73 HIS A N 1
ATOM 530 C CA . HIS A 1 73 ? 7.399 -6.082 13.932 1.00 98.12 73 HIS A CA 1
ATOM 531 C C . HIS A 1 73 ? 7.077 -4.604 13.655 1.00 98.12 73 HIS A C 1
ATOM 533 O O . HIS A 1 73 ? 7.606 -3.704 14.308 1.00 98.12 73 HIS A O 1
ATOM 539 N N . ILE A 1 74 ? 6.159 -4.326 12.722 1.00 98.44 74 ILE A N 1
ATOM 540 C CA . ILE A 1 74 ? 5.685 -2.962 12.439 1.00 98.44 74 ILE A CA 1
ATOM 541 C C . ILE A 1 74 ? 5.019 -2.354 13.677 1.00 98.44 74 ILE A C 1
ATOM 543 O O . ILE A 1 74 ? 5.316 -1.210 14.024 1.00 98.44 74 ILE A O 1
ATOM 547 N N . LEU A 1 75 ? 4.140 -3.094 14.354 1.00 98.69 75 LEU A N 1
ATOM 548 C CA . LEU A 1 75 ? 3.469 -2.607 15.559 1.00 98.69 75 LEU A CA 1
ATOM 549 C C . LEU A 1 75 ? 4.465 -2.364 16.697 1.00 98.69 75 LEU A C 1
ATOM 551 O O . LEU A 1 75 ? 4.451 -1.284 17.276 1.00 98.69 75 LEU A O 1
ATOM 555 N N . GLU A 1 76 ? 5.379 -3.299 16.957 1.00 98.31 76 GLU A N 1
ATOM 556 C CA . GLU A 1 76 ? 6.445 -3.139 17.958 1.00 98.31 76 GLU A CA 1
ATOM 557 C C . GLU A 1 76 ? 7.305 -1.893 17.697 1.00 98.31 76 GLU A C 1
ATOM 559 O O . GLU A 1 76 ? 7.730 -1.208 18.629 1.00 98.31 76 GLU A O 1
ATOM 564 N N . LYS A 1 77 ? 7.550 -1.566 16.423 1.00 97.62 77 LYS A N 1
ATOM 565 C CA . LYS A 1 77 ? 8.395 -0.433 16.040 1.00 97.62 77 LYS A CA 1
ATOM 566 C C . LYS A 1 77 ? 7.665 0.911 16.008 1.00 97.62 77 LYS A C 1
ATOM 568 O O . LYS A 1 77 ? 8.284 1.931 16.328 1.00 97.62 77 LYS A O 1
ATOM 573 N N . TRP A 1 78 ? 6.409 0.953 15.568 1.00 97.94 78 TRP A N 1
ATOM 574 C CA . TRP A 1 78 ? 5.731 2.208 15.216 1.00 97.94 78 TRP A CA 1
ATOM 575 C C . TRP A 1 78 ? 4.508 2.531 16.075 1.00 97.94 78 TRP A C 1
ATOM 577 O O . TRP A 1 78 ? 4.128 3.696 16.133 1.00 97.94 78 TRP A O 1
ATOM 587 N N . PHE A 1 79 ? 3.880 1.556 16.733 1.00 98.56 79 PHE A N 1
ATOM 588 C CA . PHE A 1 79 ? 2.673 1.808 17.519 1.00 98.56 79 PHE A CA 1
ATOM 589 C C . PHE A 1 79 ? 3.006 2.348 18.912 1.00 98.56 79 PHE A C 1
ATOM 591 O O . PHE A 1 79 ? 3.740 1.724 19.675 1.00 98.56 79 PHE A O 1
ATOM 598 N N . LEU A 1 80 ? 2.428 3.499 19.259 1.00 98.25 80 LEU A N 1
ATOM 599 C CA . LEU A 1 80 ? 2.523 4.092 20.593 1.00 98.25 80 LEU A CA 1
ATOM 600 C C . LEU A 1 80 ? 1.120 4.141 21.211 1.00 98.25 80 LEU A C 1
ATOM 602 O O . LEU A 1 80 ? 0.364 5.036 20.855 1.00 98.25 80 LEU A O 1
ATOM 606 N N . PRO A 1 81 ? 0.745 3.244 22.144 1.00 97.06 81 PRO A N 1
ATOM 607 C CA . PRO A 1 81 ? -0.633 3.145 22.644 1.00 97.06 81 PRO A CA 1
ATOM 608 C C . PRO A 1 81 ? -1.221 4.449 23.201 1.00 97.06 81 PRO A C 1
ATOM 610 O O . PRO A 1 81 ? -2.413 4.694 23.067 1.00 97.06 81 PRO A O 1
ATOM 613 N N . ASN A 1 82 ? -0.376 5.295 23.797 1.00 96.62 82 ASN A N 1
ATOM 614 C CA . ASN A 1 82 ? -0.764 6.594 24.359 1.00 96.62 82 ASN A CA 1
ATOM 615 C C . ASN A 1 82 ? -0.447 7.767 23.412 1.00 96.62 82 ASN A C 1
ATOM 617 O O . ASN A 1 82 ? -0.418 8.920 23.835 1.00 96.62 82 ASN A O 1
ATOM 621 N N . GLY A 1 83 ? -0.142 7.475 22.148 1.00 97.06 83 GLY A N 1
ATOM 622 C CA . GLY A 1 83 ? 0.386 8.428 21.185 1.00 97.06 83 GLY A CA 1
ATOM 623 C C . GLY A 1 83 ? 1.781 8.951 21.545 1.00 97.06 83 GLY A C 1
ATOM 624 O O . GLY A 1 83 ? 2.405 8.575 22.540 1.00 97.06 83 GLY A O 1
ATOM 625 N N . ARG A 1 84 ? 2.288 9.863 20.715 1.00 95.56 84 ARG A N 1
ATOM 626 C CA . ARG A 1 84 ? 3.629 10.454 20.856 1.00 95.56 84 ARG A CA 1
ATOM 627 C C . ARG A 1 84 ? 3.761 11.511 21.956 1.00 95.56 84 ARG A C 1
ATOM 629 O O . ARG A 1 84 ? 4.864 11.997 22.171 1.00 95.56 84 ARG A O 1
ATOM 636 N N . ASN A 1 85 ? 2.674 11.917 22.622 1.00 93.56 85 ASN A N 1
ATOM 637 C CA . ASN A 1 85 ? 2.685 12.926 23.697 1.00 93.56 85 ASN A CA 1
ATOM 638 C C . ASN A 1 85 ? 3.504 14.193 23.360 1.00 93.56 85 ASN A C 1
ATOM 640 O O . ASN A 1 85 ? 4.325 14.657 24.146 1.00 93.56 85 ASN A O 1
ATOM 644 N N . GLY A 1 86 ? 3.323 14.722 22.145 1.00 93.50 86 GLY A N 1
ATOM 645 C CA . GLY A 1 86 ? 4.025 15.918 21.661 1.00 93.50 86 GLY A CA 1
ATOM 646 C C . GLY A 1 86 ? 5.448 15.690 21.136 1.00 93.50 86 GLY A C 1
ATOM 647 O O . GLY A 1 86 ? 6.002 16.602 20.525 1.00 93.50 86 GLY A O 1
ATOM 648 N N . GLN A 1 87 ? 6.021 14.491 21.280 1.00 96.31 87 GLN A N 1
ATOM 649 C CA . GLN A 1 87 ? 7.345 14.173 20.740 1.00 96.31 87 GLN A CA 1
ATOM 650 C C . GLN A 1 87 ? 7.357 14.198 19.199 1.00 96.31 87 GLN A C 1
ATOM 652 O O . GLN A 1 87 ? 6.312 13.976 18.566 1.00 96.31 87 GLN A O 1
ATOM 657 N N . PRO A 1 88 ? 8.517 14.466 18.567 1.00 97.19 88 PRO A N 1
ATOM 658 C CA . PRO A 1 88 ? 8.675 14.332 17.122 1.00 97.19 88 PRO A CA 1
ATOM 659 C C . PRO A 1 88 ? 8.399 12.901 16.651 1.00 97.19 88 PRO A C 1
ATOM 661 O O . PRO A 1 88 ? 8.623 11.940 17.386 1.00 97.19 88 PRO A O 1
ATOM 664 N N . TYR A 1 89 ? 7.967 12.747 15.398 1.00 97.19 89 TYR A N 1
ATOM 665 C CA . TYR A 1 89 ? 7.863 11.418 14.798 1.00 97.19 89 TYR A CA 1
ATOM 666 C C . TYR A 1 89 ? 9.238 10.756 14.713 1.00 97.19 89 TYR A C 1
ATOM 668 O O . TYR A 1 89 ? 10.222 11.382 14.307 1.00 97.19 89 TYR A O 1
ATOM 676 N N . ARG A 1 90 ? 9.278 9.459 15.018 1.00 94.81 90 ARG A N 1
ATOM 677 C CA . ARG A 1 90 ? 10.416 8.586 14.755 1.00 94.81 90 ARG A CA 1
ATOM 678 C C . ARG A 1 90 ? 10.829 8.739 13.286 1.00 94.81 90 ARG A C 1
ATOM 680 O O . ARG A 1 90 ? 9.976 8.618 12.400 1.00 94.81 90 ARG A O 1
ATOM 687 N N . PRO A 1 91 ? 12.116 9.009 13.009 1.00 92.62 91 PRO A N 1
ATOM 688 C CA . PRO A 1 91 ? 12.583 9.193 11.648 1.00 92.62 91 PRO A CA 1
ATOM 689 C C . PRO A 1 91 ? 12.430 7.901 10.849 1.00 92.62 91 PRO A C 1
ATOM 691 O O . PRO A 1 91 ? 12.590 6.794 11.366 1.00 92.62 91 PRO A O 1
ATOM 694 N N . MET A 1 92 ? 12.144 8.067 9.564 1.00 88.12 92 MET A N 1
ATOM 695 C CA . MET A 1 92 ? 12.003 6.971 8.616 1.00 88.12 92 MET A CA 1
ATOM 696 C C . MET A 1 92 ? 13.209 6.923 7.691 1.00 88.12 92 MET A C 1
ATOM 698 O O . MET A 1 92 ? 13.832 7.947 7.393 1.00 88.12 92 MET A O 1
ATOM 702 N N . ARG A 1 93 ? 13.534 5.717 7.225 1.00 86.62 93 ARG A N 1
ATOM 703 C CA . ARG A 1 93 ? 14.560 5.536 6.203 1.00 86.62 93 ARG A CA 1
ATOM 704 C C . ARG A 1 93 ? 14.113 6.242 4.925 1.00 86.62 93 ARG A C 1
ATOM 706 O O . ARG A 1 93 ? 12.944 6.177 4.560 1.00 86.62 93 ARG A O 1
ATOM 713 N N . ARG A 1 94 ? 15.046 6.912 4.249 1.00 81.19 94 ARG A N 1
ATOM 714 C CA . ARG A 1 94 ? 14.782 7.473 2.922 1.00 81.19 94 ARG A CA 1
ATOM 715 C C . ARG A 1 94 ? 14.675 6.347 1.898 1.00 81.19 94 ARG A C 1
ATOM 717 O O . ARG A 1 94 ? 15.403 5.358 1.992 1.00 81.19 94 ARG A O 1
ATOM 724 N N . ILE A 1 95 ? 13.800 6.542 0.919 1.00 78.75 95 ILE A N 1
ATOM 725 C CA . ILE A 1 95 ? 13.677 5.655 -0.235 1.00 78.75 95 ILE A CA 1
ATOM 726 C C . ILE A 1 95 ? 15.005 5.660 -1.006 1.00 78.75 95 ILE A C 1
ATOM 728 O O . ILE A 1 95 ? 15.652 6.700 -1.143 1.00 78.75 95 ILE A O 1
ATOM 732 N N . SER A 1 96 ? 15.409 4.486 -1.482 1.00 80.25 96 SER A N 1
ATOM 733 C CA . SER A 1 96 ? 16.653 4.243 -2.214 1.00 80.25 96 SER A CA 1
ATOM 734 C C . SER A 1 96 ? 16.375 3.341 -3.416 1.00 80.25 96 SER A C 1
ATOM 736 O O . SER A 1 96 ? 15.374 2.631 -3.438 1.00 80.25 96 SER A O 1
ATOM 738 N N . LEU A 1 97 ? 17.281 3.342 -4.395 1.00 80.25 97 LEU A N 1
ATOM 739 C CA . LEU A 1 97 ? 17.302 2.349 -5.478 1.00 80.25 97 LEU A CA 1
ATOM 740 C C . LEU A 1 97 ? 17.709 0.954 -4.982 1.00 80.25 97 LEU A C 1
ATOM 742 O O . LEU A 1 97 ? 17.422 -0.047 -5.630 1.00 80.25 97 LEU A O 1
ATOM 746 N N . SER A 1 98 ? 18.392 0.884 -3.838 1.00 77.88 98 SER A N 1
ATOM 747 C CA . SER A 1 98 ? 18.701 -0.375 -3.171 1.00 77.88 98 SER A CA 1
ATOM 748 C C . SER A 1 98 ? 17.531 -0.830 -2.305 1.00 77.88 98 SER A C 1
ATOM 750 O O . SER A 1 98 ? 17.088 -0.093 -1.417 1.00 77.88 98 SER A O 1
ATOM 752 N N . ALA A 1 99 ? 17.078 -2.063 -2.548 1.00 74.50 99 ALA A N 1
ATOM 753 C CA . ALA A 1 99 ? 16.044 -2.711 -1.754 1.00 74.50 99 ALA A CA 1
ATOM 754 C C . ALA A 1 99 ? 16.426 -2.723 -0.268 1.00 74.50 99 ALA A C 1
ATOM 756 O O . ALA A 1 99 ? 17.599 -2.860 0.101 1.00 74.50 99 ALA A O 1
ATOM 757 N N . HIS A 1 100 ? 15.427 -2.569 0.594 1.00 86.69 100 HIS A N 1
ATOM 758 C CA . HIS A 1 100 ? 15.629 -2.657 2.030 1.00 86.69 100 HIS A CA 1
ATOM 759 C C . HIS A 1 100 ? 14.410 -3.281 2.670 1.00 86.69 100 HIS A C 1
ATOM 761 O O . HIS A 1 100 ? 13.396 -2.616 2.882 1.00 86.69 100 HIS A O 1
ATOM 767 N N . THR A 1 101 ? 14.572 -4.543 3.053 1.00 90.81 101 THR A N 1
ATOM 768 C CA . THR A 1 101 ? 13.501 -5.430 3.497 1.00 90.81 101 THR A CA 1
ATOM 769 C C . THR A 1 101 ? 12.530 -4.760 4.461 1.00 90.81 101 THR A C 1
ATOM 771 O O . THR A 1 101 ? 11.341 -4.723 4.185 1.00 90.81 101 THR A O 1
ATOM 774 N N . GLU A 1 102 ? 13.010 -4.145 5.545 1.00 92.19 102 GLU A N 1
ATOM 775 C CA . GLU A 1 102 ? 12.120 -3.532 6.543 1.00 92.19 102 GLU A CA 1
ATOM 776 C C . GLU A 1 102 ? 11.318 -2.335 5.995 1.00 92.19 102 GLU A C 1
ATOM 778 O O . GLU A 1 102 ? 10.172 -2.113 6.381 1.00 92.19 102 GLU A O 1
ATOM 783 N N . HIS A 1 103 ? 11.913 -1.550 5.092 1.00 92.38 103 HIS A N 1
ATOM 784 C CA . HIS A 1 103 ? 11.227 -0.406 4.494 1.00 92.38 103 HIS A CA 1
ATOM 785 C C . HIS A 1 103 ? 10.176 -0.899 3.498 1.00 92.38 103 HIS A C 1
ATOM 787 O O . HIS A 1 103 ? 9.030 -0.462 3.547 1.00 92.38 103 HIS A O 1
ATOM 793 N N . ASP A 1 104 ? 10.544 -1.852 2.646 1.00 93.69 104 ASP A N 1
ATOM 794 C CA . ASP A 1 104 ? 9.647 -2.396 1.630 1.00 93.69 104 ASP A CA 1
ATOM 795 C C . ASP A 1 104 ? 8.477 -3.145 2.282 1.00 93.69 104 ASP A C 1
ATOM 797 O O . ASP A 1 104 ? 7.327 -2.973 1.886 1.00 93.69 104 ASP A O 1
ATOM 801 N N . GLN A 1 105 ? 8.739 -3.876 3.367 1.00 96.38 105 GLN A N 1
ATOM 802 C CA . GLN A 1 105 ? 7.719 -4.484 4.218 1.00 96.38 105 GLN A CA 1
ATOM 803 C C . GLN A 1 105 ? 6.723 -3.456 4.776 1.00 96.38 105 GLN A C 1
ATOM 805 O O . GLN A 1 105 ? 5.514 -3.693 4.730 1.00 96.38 105 GLN A O 1
ATOM 810 N N . LEU A 1 106 ? 7.205 -2.307 5.265 1.00 97.06 106 LEU A N 1
ATOM 811 C CA . LEU A 1 106 ? 6.339 -1.226 5.743 1.00 97.06 106 LEU A CA 1
ATOM 812 C C . LEU A 1 106 ? 5.507 -0.617 4.604 1.00 97.06 106 LEU A C 1
ATOM 814 O O . LEU A 1 106 ? 4.314 -0.383 4.788 1.00 97.06 106 LEU A O 1
ATOM 818 N N . VAL A 1 107 ? 6.104 -0.392 3.428 1.00 96.88 107 VAL A N 1
ATOM 819 C CA . VAL A 1 107 ? 5.398 0.120 2.239 1.00 96.88 107 VAL A CA 1
ATOM 820 C C . VAL A 1 107 ? 4.277 -0.828 1.817 1.00 96.88 107 VAL A C 1
ATOM 822 O O . VAL A 1 107 ? 3.142 -0.387 1.614 1.00 96.88 107 VAL A O 1
ATOM 825 N N . VAL A 1 108 ? 4.566 -2.127 1.727 1.00 97.94 108 VAL A N 1
ATOM 826 C CA . VAL A 1 108 ? 3.582 -3.158 1.373 1.00 97.94 108 VAL A CA 1
ATOM 827 C C . VAL A 1 108 ? 2.446 -3.183 2.395 1.00 97.94 108 VAL A C 1
ATOM 829 O O . VAL A 1 108 ? 1.279 -3.116 2.010 1.00 97.94 108 VAL A O 1
ATOM 832 N N . ALA A 1 109 ? 2.767 -3.241 3.691 1.00 98.56 109 ALA A N 1
ATOM 833 C CA . ALA A 1 109 ? 1.769 -3.301 4.756 1.00 98.56 109 ALA A CA 1
ATOM 834 C C . ALA A 1 109 ? 0.887 -2.043 4.803 1.00 98.56 109 ALA A C 1
ATOM 836 O O . ALA A 1 109 ? -0.320 -2.141 5.014 1.00 98.56 109 ALA A O 1
ATOM 837 N N . ALA A 1 110 ? 1.463 -0.863 4.559 1.00 98.44 110 ALA A N 1
ATOM 838 C CA . ALA A 1 110 ? 0.723 0.392 4.555 1.00 98.44 110 ALA A CA 1
ATOM 839 C C . ALA A 1 110 ? -0.263 0.498 3.381 1.00 98.44 110 ALA A C 1
ATOM 841 O O . ALA A 1 110 ? -1.415 0.891 3.574 1.00 98.44 110 ALA A O 1
ATOM 842 N N . ASN A 1 111 ? 0.163 0.105 2.176 1.00 98.62 111 ASN A N 1
ATOM 843 C CA . ASN A 1 111 ? -0.715 0.067 1.003 1.00 98.62 111 ASN A CA 1
ATOM 844 C C . ASN A 1 111 ? -1.800 -1.006 1.151 1.00 98.62 111 ASN A C 1
ATOM 846 O O . ASN A 1 111 ? -2.958 -0.754 0.817 1.00 98.62 111 ASN A O 1
ATOM 850 N N . PHE A 1 112 ? -1.446 -2.170 1.709 1.00 98.75 112 PHE A N 1
ATOM 851 C CA . PHE A 1 112 ? -2.420 -3.196 2.066 1.00 98.75 112 PHE A CA 1
ATOM 852 C C . PHE A 1 112 ? -3.478 -2.639 3.019 1.00 98.75 112 PHE A C 1
ATOM 854 O O . PHE A 1 112 ? -4.666 -2.788 2.754 1.00 98.75 112 PHE A O 1
ATOM 861 N N . ALA A 1 113 ? -3.064 -1.974 4.102 1.00 98.81 113 ALA A N 1
ATOM 862 C CA . ALA A 1 113 ? -3.978 -1.509 5.137 1.00 98.81 113 ALA A CA 1
ATOM 863 C C . ALA A 1 113 ? -5.018 -0.514 4.602 1.00 98.81 113 ALA A C 1
ATOM 865 O O . ALA A 1 113 ? -6.212 -0.672 4.852 1.00 98.81 113 ALA A O 1
ATOM 866 N N . GLU A 1 114 ? -4.583 0.483 3.830 1.00 98.62 114 GLU A N 1
ATOM 867 C CA . GLU A 1 114 ? -5.479 1.498 3.263 1.00 98.62 114 GLU A CA 1
ATOM 868 C C . GLU A 1 114 ? -6.467 0.901 2.249 1.00 98.62 114 GLU A C 1
ATOM 870 O O . GLU A 1 114 ? -7.662 1.198 2.299 1.00 98.62 114 GLU A O 1
ATOM 875 N N . VAL A 1 115 ? -6.008 0.012 1.362 1.00 98.69 115 VAL A N 1
ATOM 876 C CA . VAL A 1 115 ? -6.899 -0.651 0.394 1.00 98.69 115 VAL A CA 1
ATOM 877 C C . VAL A 1 115 ? -7.849 -1.620 1.097 1.00 98.69 115 VAL A C 1
ATOM 879 O O . VAL A 1 115 ? -9.044 -1.624 0.803 1.00 98.69 115 VAL A O 1
ATOM 882 N N . TRP A 1 116 ? -7.349 -2.418 2.043 1.00 98.62 116 TRP A N 1
ATOM 883 C CA . TRP A 1 116 ? -8.155 -3.391 2.778 1.00 98.62 116 TRP A CA 1
ATOM 884 C C . TRP A 1 116 ? -9.285 -2.704 3.551 1.00 98.62 116 TRP A C 1
ATOM 886 O O . TRP A 1 116 ? -10.429 -3.150 3.471 1.00 98.62 116 TRP A O 1
ATOM 896 N N . LEU A 1 117 ? -8.998 -1.585 4.228 1.00 98.69 117 LEU A N 1
ATOM 897 C CA . LEU A 1 117 ? -10.010 -0.792 4.933 1.00 98.69 117 LEU A CA 1
ATOM 898 C C . LEU A 1 117 ? -11.056 -0.218 3.976 1.00 98.69 117 LEU A C 1
ATOM 900 O O . LEU A 1 117 ? -12.253 -0.318 4.243 1.00 98.69 117 LEU A O 1
ATOM 904 N N . ALA A 1 118 ? -10.628 0.336 2.839 1.00 98.38 118 ALA A N 1
ATOM 905 C CA . ALA A 1 118 ? -11.552 0.860 1.838 1.00 98.38 118 ALA A CA 1
ATOM 906 C C . ALA A 1 118 ? -12.488 -0.232 1.289 1.00 98.38 118 ALA A C 1
ATOM 908 O O . ALA A 1 118 ? -13.683 0.004 1.095 1.00 98.38 118 ALA A O 1
ATOM 909 N N . LYS A 1 119 ? -11.977 -1.454 1.093 1.00 97.81 119 LYS A N 1
ATOM 910 C CA . LYS A 1 119 ? -12.758 -2.587 0.572 1.00 97.81 119 LYS A CA 1
ATOM 911 C C . LYS A 1 119 ? -13.828 -3.109 1.527 1.00 97.81 119 LYS A C 1
ATOM 913 O O . LYS A 1 119 ? -14.739 -3.796 1.067 1.00 97.81 119 LYS A O 1
ATOM 918 N N . GLN A 1 120 ? -13.800 -2.729 2.807 1.00 97.88 120 GLN A N 1
ATOM 919 C CA . GLN A 1 120 ? -14.870 -3.078 3.749 1.00 97.88 120 GLN A CA 1
ATOM 920 C C . GLN A 1 120 ? -16.226 -2.447 3.376 1.00 97.88 120 GLN A C 1
ATOM 922 O O . GLN A 1 120 ? -17.240 -2.747 4.000 1.00 97.88 120 GLN A O 1
ATOM 927 N N . ALA A 1 121 ? -16.274 -1.574 2.361 1.00 95.25 121 ALA A N 1
ATOM 928 C CA . ALA A 1 121 ? -17.508 -0.989 1.843 1.00 95.25 121 ALA A CA 1
ATOM 929 C C . ALA A 1 121 ? -18.479 -2.021 1.235 1.00 95.25 121 ALA A C 1
ATOM 931 O O . ALA A 1 121 ? -19.682 -1.772 1.205 1.00 95.25 121 ALA A O 1
ATOM 932 N N . GLY A 1 122 ? -17.977 -3.155 0.727 1.00 88.12 122 GLY A N 1
ATOM 933 C CA . GLY A 1 122 ? -18.781 -4.323 0.330 1.00 88.12 122 GLY A CA 1
ATOM 934 C C . GLY A 1 122 ? -19.742 -4.168 -0.862 1.00 88.12 122 GLY A C 1
ATOM 935 O O . GLY A 1 122 ? -20.396 -5.143 -1.217 1.00 88.12 122 GLY A O 1
ATOM 936 N N . ASN A 1 123 ? -19.843 -2.988 -1.484 1.00 86.38 123 ASN A N 1
ATOM 937 C CA . ASN A 1 123 ? -20.787 -2.714 -2.579 1.00 86.38 123 ASN A CA 1
ATOM 938 C C . ASN A 1 123 ? -20.080 -2.286 -3.881 1.00 86.38 123 ASN A C 1
ATOM 940 O O . ASN A 1 123 ? -20.250 -2.909 -4.926 1.00 86.38 123 ASN A O 1
ATOM 944 N N . GLY A 1 124 ? -19.273 -1.224 -3.828 1.00 86.75 124 GLY A N 1
ATOM 945 C CA . GLY A 1 124 ? -18.518 -0.701 -4.970 1.00 86.75 124 GLY A CA 1
ATOM 946 C C . GLY A 1 124 ? -17.109 -1.273 -5.103 1.00 86.75 124 GLY A C 1
ATOM 947 O O . GLY A 1 124 ? -16.721 -2.221 -4.422 1.00 86.75 124 GLY A O 1
ATOM 948 N N . LYS A 1 125 ? -16.335 -0.667 -6.006 1.00 95.62 125 LYS A N 1
ATOM 949 C CA . LYS A 1 125 ? -14.948 -1.054 -6.297 1.00 95.62 125 LYS A CA 1
ATOM 950 C C . LYS A 1 125 ? -13.973 -0.112 -5.602 1.00 95.62 125 LYS A C 1
ATOM 952 O O . LYS A 1 125 ? -14.284 1.062 -5.394 1.00 95.62 125 LYS A O 1
ATOM 957 N N . VAL A 1 126 ? -12.779 -0.614 -5.304 1.00 97.81 126 VAL A N 1
ATOM 958 C CA . VAL A 1 126 ? -11.696 0.174 -4.710 1.00 97.81 126 VAL A CA 1
ATOM 959 C C . VAL A 1 126 ? -10.486 0.164 -5.625 1.00 97.81 126 VAL A C 1
ATOM 961 O O . VAL A 1 126 ? -9.949 -0.892 -5.945 1.00 97.81 126 VAL A O 1
ATOM 964 N N . GLY A 1 127 ? -10.046 1.350 -6.026 1.00 97.88 127 GLY A N 1
ATOM 965 C CA . GLY A 1 127 ? -8.812 1.557 -6.767 1.00 97.88 127 GLY A CA 1
ATOM 966 C C . GLY A 1 127 ? -7.710 2.153 -5.899 1.00 97.88 127 GLY A C 1
ATOM 967 O O . GLY A 1 127 ? -7.953 2.647 -4.795 1.00 97.88 127 GLY A O 1
ATOM 968 N N . ILE A 1 128 ? -6.497 2.169 -6.439 1.00 98.31 128 ILE A N 1
ATOM 969 C CA . ILE A 1 128 ? -5.379 2.939 -5.895 1.00 98.31 128 ILE A CA 1
ATOM 970 C C . ILE A 1 128 ? -4.719 3.757 -7.001 1.00 98.31 128 ILE A C 1
ATOM 972 O O . ILE A 1 128 ? -4.622 3.298 -8.137 1.00 98.31 128 ILE A O 1
ATOM 976 N N . ASN A 1 129 ? -4.273 4.967 -6.677 1.00 97.44 129 ASN A N 1
ATOM 977 C CA . ASN A 1 129 ? -3.522 5.826 -7.583 1.00 97.44 129 ASN A CA 1
ATOM 978 C C . ASN A 1 129 ? -2.053 5.930 -7.160 1.00 97.44 129 ASN A C 1
ATOM 980 O O . ASN A 1 129 ? -1.771 6.296 -6.017 1.00 97.44 129 ASN A O 1
ATOM 984 N N . PHE A 1 130 ? -1.139 5.702 -8.101 1.00 96.19 130 PHE A N 1
ATOM 985 C CA . PHE A 1 130 ? 0.290 5.987 -7.961 1.00 96.19 130 PHE A CA 1
ATOM 986 C C . PHE A 1 130 ? 0.727 7.097 -8.924 1.00 96.19 130 PHE A C 1
ATOM 988 O O . PHE A 1 130 ? -0.017 7.510 -9.814 1.00 96.19 130 PHE A O 1
ATOM 995 N N . LEU A 1 131 ? 1.944 7.606 -8.737 1.00 91.38 131 LEU A N 1
ATOM 996 C CA . LEU A 1 131 ? 2.537 8.625 -9.599 1.00 91.38 131 LEU A CA 1
ATOM 997 C C . LEU A 1 131 ? 3.751 8.042 -10.308 1.00 91.38 131 LEU A C 1
ATOM 999 O O . LEU A 1 131 ? 4.687 7.602 -9.644 1.00 91.38 131 LEU A O 1
ATOM 1003 N N . GLU A 1 132 ? 3.787 8.143 -11.634 1.00 88.50 132 GLU A N 1
ATOM 1004 C CA . GLU A 1 132 ? 4.909 7.651 -12.442 1.00 88.50 132 GLU A CA 1
ATOM 1005 C C . GLU A 1 132 ? 6.220 8.392 -12.142 1.00 88.50 132 GLU A C 1
ATOM 1007 O O . GLU A 1 132 ? 7.305 7.899 -12.402 1.00 88.50 132 GLU A O 1
ATOM 1012 N N . LYS A 1 133 ? 6.152 9.562 -11.500 1.00 84.31 133 LYS A N 1
ATOM 1013 C CA . LYS A 1 133 ? 7.337 10.292 -11.033 1.00 84.31 133 LYS A CA 1
ATOM 1014 C C . LYS A 1 133 ? 7.908 9.774 -9.701 1.00 84.31 133 LYS A C 1
ATOM 1016 O O . LYS A 1 133 ? 9.005 10.165 -9.318 1.00 84.31 133 LYS A O 1
ATOM 1021 N N . LEU A 1 134 ? 7.179 8.915 -8.981 1.00 84.50 134 LEU A N 1
ATOM 1022 C CA . LEU A 1 134 ? 7.595 8.292 -7.712 1.00 84.50 134 LEU A CA 1
ATOM 1023 C C . LEU A 1 134 ? 7.904 6.797 -7.904 1.00 84.50 134 LEU A C 1
ATOM 1025 O O . LEU A 1 134 ? 7.531 5.936 -7.104 1.00 84.50 134 LEU A O 1
ATOM 1029 N N . GLN A 1 135 ? 8.618 6.503 -8.987 1.00 84.75 135 GLN A N 1
ATOM 1030 C CA . GLN A 1 135 ? 9.026 5.175 -9.444 1.00 84.75 135 GLN A CA 1
ATOM 1031 C C . GLN A 1 135 ? 9.621 4.290 -8.338 1.00 84.75 135 GLN A C 1
ATOM 1033 O O . GLN A 1 135 ? 9.237 3.131 -8.191 1.00 84.75 135 GLN A O 1
ATOM 1038 N N . THR A 1 136 ? 10.484 4.848 -7.487 1.00 84.62 136 THR A N 1
ATOM 1039 C CA . THR A 1 136 ? 11.226 4.081 -6.475 1.00 84.62 136 THR A CA 1
ATOM 1040 C C . THR A 1 136 ? 10.378 3.499 -5.340 1.00 84.62 136 THR A C 1
ATOM 1042 O O . THR A 1 136 ? 10.829 2.588 -4.656 1.00 84.62 136 THR A O 1
ATOM 1045 N N . ALA A 1 137 ? 9.147 3.978 -5.140 1.00 83.62 137 ALA A N 1
ATOM 1046 C CA . ALA A 1 137 ? 8.219 3.418 -4.152 1.00 83.62 137 ALA A CA 1
ATOM 1047 C C . ALA A 1 137 ? 7.218 2.419 -4.760 1.00 83.62 137 ALA A C 1
ATOM 1049 O O . ALA A 1 137 ? 6.541 1.687 -4.036 1.00 83.62 137 ALA A O 1
ATOM 1050 N N . THR A 1 138 ? 7.088 2.409 -6.088 1.00 92.75 138 THR A N 1
ATOM 1051 C CA . THR A 1 138 ? 5.907 1.859 -6.763 1.00 92.75 138 THR A CA 1
ATOM 1052 C C . THR A 1 138 ? 5.791 0.333 -6.679 1.00 92.75 138 THR A C 1
ATOM 1054 O O . THR A 1 138 ? 4.698 -0.127 -6.360 1.00 92.75 138 THR A O 1
ATOM 1057 N N . PRO A 1 139 ? 6.843 -0.489 -6.886 1.00 95.06 139 PRO A N 1
ATOM 1058 C CA . PRO A 1 139 ? 6.684 -1.948 -6.897 1.00 95.06 139 PRO A CA 1
ATOM 1059 C C . PRO A 1 139 ? 6.169 -2.523 -5.576 1.00 95.06 139 PRO A C 1
ATOM 1061 O O . PRO A 1 139 ? 5.205 -3.285 -5.567 1.00 95.06 139 PRO A O 1
ATOM 1064 N N . ALA A 1 140 ? 6.777 -2.124 -4.455 1.00 95.50 140 ALA A N 1
ATOM 1065 C CA . ALA A 1 140 ? 6.371 -2.571 -3.126 1.00 95.50 140 ALA A CA 1
ATOM 1066 C C . ALA A 1 140 ? 4.952 -2.076 -2.785 1.00 95.50 140 ALA A C 1
ATOM 1068 O O . ALA A 1 140 ? 4.121 -2.833 -2.282 1.00 95.50 140 ALA A O 1
ATOM 1069 N N . ALA A 1 141 ? 4.641 -0.818 -3.115 1.00 96.75 141 ALA A N 1
ATOM 1070 C CA . ALA A 1 141 ? 3.324 -0.236 -2.876 1.00 96.75 141 ALA A CA 1
ATOM 1071 C C . ALA A 1 141 ? 2.222 -0.945 -3.680 1.00 96.75 141 ALA A C 1
ATOM 1073 O O . ALA A 1 141 ? 1.183 -1.323 -3.132 1.00 96.75 141 ALA A O 1
ATOM 1074 N N . LEU A 1 142 ? 2.484 -1.193 -4.964 1.00 97.62 142 LEU A N 1
ATOM 1075 C CA . LEU A 1 142 ? 1.604 -1.921 -5.872 1.00 97.62 142 LEU A CA 1
ATOM 1076 C C . LEU A 1 142 ? 1.344 -3.344 -5.376 1.00 97.62 142 LEU A C 1
ATOM 1078 O O . LEU A 1 142 ? 0.191 -3.769 -5.324 1.00 97.62 142 LEU A O 1
ATOM 1082 N N . TYR A 1 143 ? 2.391 -4.055 -4.952 1.00 97.75 143 TYR A N 1
ATOM 1083 C CA . TYR A 1 143 ? 2.248 -5.388 -4.375 1.00 97.75 143 TYR A CA 1
ATOM 1084 C C . TYR A 1 143 ? 1.344 -5.379 -3.129 1.00 97.75 143 TYR A C 1
ATOM 1086 O O . TYR A 1 143 ? 0.438 -6.205 -3.017 1.00 97.75 143 TYR A O 1
ATOM 1094 N N . GLY A 1 144 ? 1.515 -4.398 -2.233 1.00 98.25 144 GLY A N 1
ATOM 1095 C CA . GLY A 1 144 ? 0.641 -4.192 -1.070 1.00 98.25 144 GLY A CA 1
ATOM 1096 C C . GLY A 1 144 ? -0.831 -3.992 -1.433 1.00 98.25 144 GLY A C 1
ATOM 1097 O O . GLY A 1 144 ? -1.710 -4.632 -0.856 1.00 98.25 144 GLY A O 1
ATOM 1098 N N . ALA A 1 145 ? -1.108 -3.157 -2.435 1.00 98.50 145 ALA A N 1
ATOM 1099 C CA . ALA A 1 145 ? -2.468 -2.941 -2.924 1.00 98.50 145 ALA A CA 1
ATOM 1100 C C . ALA A 1 145 ? -3.075 -4.209 -3.553 1.00 98.50 145 ALA A C 1
ATOM 1102 O O . ALA A 1 145 ? -4.243 -4.527 -3.318 1.00 98.50 145 ALA A O 1
ATOM 1103 N N . MET A 1 146 ? -2.283 -4.968 -4.317 1.00 98.38 146 MET A N 1
ATOM 1104 C CA . MET A 1 146 ? -2.722 -6.235 -4.909 1.00 98.38 146 MET A CA 1
ATOM 1105 C C . MET A 1 146 ? -2.987 -7.315 -3.852 1.00 98.38 146 MET A C 1
ATOM 1107 O O . MET A 1 146 ? -3.966 -8.048 -3.984 1.00 98.38 146 MET A O 1
ATOM 1111 N N . LEU A 1 147 ? -2.189 -7.387 -2.779 1.00 97.75 147 LEU A N 1
ATOM 1112 C CA . LEU A 1 147 ? -2.447 -8.276 -1.634 1.00 97.75 147 LEU A CA 1
ATOM 1113 C C . LEU A 1 147 ? -3.798 -7.998 -0.975 1.00 97.75 147 LEU A C 1
ATOM 1115 O O . LEU A 1 147 ? -4.484 -8.930 -0.563 1.00 97.75 147 LEU A O 1
ATOM 1119 N N . ALA A 1 148 ? -4.190 -6.727 -0.887 1.00 97.94 148 ALA A N 1
ATOM 1120 C CA . ALA A 1 148 ? -5.499 -6.331 -0.377 1.00 97.94 148 ALA A CA 1
ATOM 1121 C C . ALA A 1 148 ? -6.629 -6.550 -1.398 1.00 97.94 148 ALA A C 1
ATOM 1123 O O . ALA A 1 148 ? -7.799 -6.338 -1.084 1.00 97.94 148 ALA A O 1
ATOM 1124 N N . GLY A 1 149 ? -6.301 -6.984 -2.618 1.00 96.94 149 GLY A N 1
ATOM 1125 C CA . GLY A 1 149 ? -7.261 -7.266 -3.675 1.00 96.94 149 GLY A CA 1
ATOM 1126 C C . GLY A 1 149 ? -7.834 -6.009 -4.320 1.00 96.94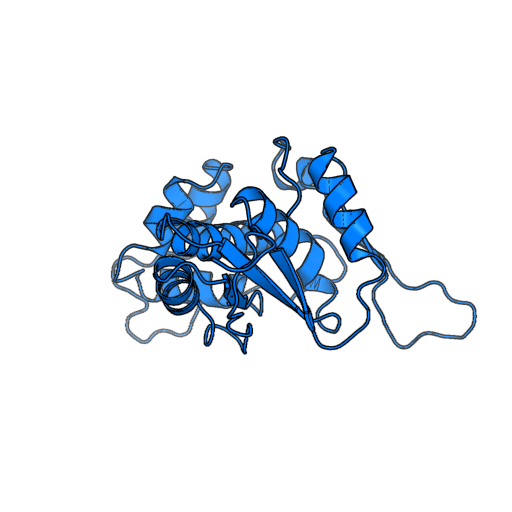 149 GLY A C 1
ATOM 1127 O O . GLY A 1 149 ? -9.032 -5.986 -4.593 1.00 96.94 149 GLY A O 1
ATOM 1128 N N . VAL A 1 150 ? -7.024 -4.966 -4.530 1.00 98.00 150 VAL A N 1
ATOM 1129 C CA . VAL A 1 150 ? -7.437 -3.755 -5.263 1.00 98.00 150 VAL A CA 1
ATOM 1130 C C . VAL A 1 150 ? -8.106 -4.103 -6.605 1.00 98.00 150 VAL A C 1
ATOM 1132 O O . VAL A 1 150 ? -7.729 -5.070 -7.261 1.00 98.00 150 VAL A O 1
ATOM 1135 N N . ASP A 1 151 ? -9.121 -3.331 -6.996 1.00 96.75 151 ASP A N 1
ATOM 1136 C CA . ASP A 1 151 ? -9.944 -3.567 -8.192 1.00 96.75 151 ASP A CA 1
ATOM 1137 C C . ASP A 1 151 ? -9.522 -2.715 -9.402 1.00 96.75 151 ASP A C 1
ATOM 1139 O O . ASP A 1 151 ? -10.045 -2.907 -10.495 1.00 96.75 151 ASP A O 1
ATOM 1143 N N . ALA A 1 152 ? -8.648 -1.723 -9.204 1.00 96.25 152 ALA A N 1
ATOM 1144 C CA . ALA A 1 152 ? -8.093 -0.884 -10.264 1.00 96.25 152 ALA A CA 1
ATOM 1145 C C . ALA A 1 152 ? -6.785 -0.216 -9.815 1.00 96.25 152 ALA A C 1
ATOM 1147 O O . ALA A 1 152 ? -6.679 0.263 -8.685 1.00 96.25 152 ALA A O 1
ATOM 1148 N N . VAL A 1 153 ? -5.810 -0.114 -10.718 1.00 96.81 153 VAL A N 1
ATOM 1149 C CA . VAL A 1 153 ? -4.580 0.663 -10.506 1.00 96.81 153 VAL A CA 1
ATOM 1150 C C . VAL A 1 153 ? -4.580 1.837 -11.475 1.00 96.81 153 VAL A C 1
ATOM 1152 O O . VAL A 1 153 ? -4.668 1.654 -12.687 1.00 96.81 153 VAL A O 1
ATOM 1155 N N . LEU A 1 154 ? -4.507 3.044 -10.926 1.00 95.81 154 LEU A N 1
ATOM 1156 C CA . LEU A 1 154 ? -4.437 4.298 -11.659 1.00 95.81 154 LEU A CA 1
ATOM 1157 C C . LEU A 1 154 ? -3.012 4.841 -11.568 1.00 95.81 154 LEU A C 1
ATOM 1159 O O . LEU A 1 154 ? -2.352 4.717 -10.536 1.00 95.81 154 LEU A O 1
ATOM 1163 N N . MET A 1 155 ? -2.551 5.456 -12.652 1.00 95.19 155 MET A N 1
ATOM 1164 C CA . MET A 1 155 ? -1.213 6.028 -12.742 1.00 95.19 155 MET A CA 1
ATOM 1165 C C . MET A 1 155 ? -1.328 7.469 -13.226 1.00 95.19 155 MET A C 1
ATOM 1167 O O . MET A 1 155 ? -1.807 7.728 -14.330 1.00 95.19 155 MET A O 1
ATOM 1171 N N . GLY A 1 156 ? -0.907 8.409 -12.387 1.00 91.44 156 GLY A N 1
ATOM 1172 C CA . GLY A 1 156 ? -0.804 9.822 -12.730 1.00 91.44 156 GLY A CA 1
ATOM 1173 C C . GLY A 1 156 ? 0.618 10.226 -13.118 1.00 91.44 156 GLY A C 1
ATOM 1174 O O . GLY A 1 156 ? 1.581 9.505 -12.872 1.00 91.44 156 GLY A O 1
ATOM 1175 N N . ALA A 1 157 ? 0.758 11.437 -13.661 1.00 88.88 157 ALA A N 1
ATOM 1176 C CA . ALA A 1 157 ? 2.046 12.099 -13.903 1.00 88.88 157 ALA A CA 1
ATOM 1177 C C . ALA A 1 157 ? 3.036 11.365 -14.840 1.00 88.88 157 ALA A C 1
ATOM 1179 O O . ALA A 1 157 ? 4.239 11.594 -14.743 1.00 88.88 157 ALA A O 1
ATOM 1180 N N . GLY A 1 158 ? 2.550 10.529 -15.762 1.00 88.31 158 GLY A N 1
ATOM 1181 C CA . GLY A 1 158 ? 3.374 9.880 -16.787 1.00 88.31 158 GLY A CA 1
ATOM 1182 C C . GLY A 1 158 ? 2.651 8.741 -17.510 1.00 88.31 158 GLY A C 1
ATOM 1183 O O . GLY A 1 158 ? 1.464 8.516 -17.281 1.00 88.31 158 GLY A O 1
ATOM 1184 N N . ILE A 1 159 ? 3.369 8.038 -18.396 1.00 88.62 159 ILE A N 1
ATOM 1185 C CA . ILE A 1 159 ? 2.860 6.867 -19.131 1.00 88.62 159 ILE A CA 1
ATOM 1186 C C . ILE A 1 159 ? 3.459 5.591 -18.510 1.00 88.62 159 ILE A C 1
ATOM 1188 O O . ILE A 1 159 ? 4.647 5.330 -18.707 1.00 88.62 159 ILE A O 1
ATOM 1192 N N . PRO A 1 160 ? 2.656 4.759 -17.829 1.00 89.25 160 PRO A N 1
ATOM 1193 C CA . PRO A 1 160 ? 3.141 3.654 -16.999 1.00 89.25 160 PRO A CA 1
ATOM 1194 C C . PRO A 1 160 ? 3.405 2.373 -17.810 1.00 89.25 160 PRO A C 1
ATOM 1196 O O . PRO A 1 160 ? 2.701 1.373 -17.669 1.00 89.25 160 PRO A O 1
ATOM 1199 N N . ARG A 1 161 ? 4.391 2.383 -18.713 1.00 91.75 161 ARG A N 1
ATOM 1200 C CA . ARG A 1 161 ? 4.608 1.272 -19.670 1.00 91.75 161 ARG A CA 1
ATOM 1201 C C . ARG A 1 161 ? 4.951 -0.067 -19.007 1.00 91.75 161 ARG A C 1
ATOM 1203 O O . ARG A 1 161 ? 4.568 -1.111 -19.528 1.00 91.75 161 ARG A O 1
ATOM 1210 N N . GLU A 1 162 ? 5.649 -0.038 -17.874 1.00 94.25 162 GLU A N 1
ATOM 1211 C CA . GLU A 1 162 ? 6.136 -1.242 -17.183 1.00 94.25 162 GLU A CA 1
ATOM 1212 C C . GLU A 1 162 ? 5.137 -1.778 -16.138 1.00 94.25 162 GLU A C 1
ATOM 1214 O O . GLU A 1 162 ? 5.143 -2.970 -15.829 1.00 94.25 162 GLU A O 1
ATOM 1219 N N . ILE A 1 163 ? 4.205 -0.947 -15.651 1.00 95.50 163 ILE A N 1
ATOM 1220 C CA . ILE A 1 163 ? 3.253 -1.326 -14.591 1.00 95.50 163 ILE A CA 1
ATOM 1221 C C . ILE A 1 163 ? 2.367 -2.526 -14.970 1.00 95.50 163 ILE A C 1
ATOM 1223 O O . ILE A 1 163 ? 2.253 -3.440 -14.150 1.00 95.50 163 ILE A O 1
ATOM 1227 N N . PRO A 1 164 ? 1.780 -2.620 -16.185 1.00 96.06 164 PRO A N 1
ATOM 1228 C CA . PRO A 1 164 ? 1.003 -3.799 -16.569 1.00 96.06 164 PRO A CA 1
ATOM 1229 C C . PRO A 1 164 ? 1.812 -5.098 -16.522 1.00 96.06 164 PRO A C 1
ATOM 1231 O O . PRO A 1 164 ? 1.255 -6.155 -16.226 1.00 96.06 164 PRO A O 1
ATOM 1234 N N . GLN A 1 165 ? 3.115 -5.036 -16.817 1.00 96.69 165 GLN A N 1
ATOM 1235 C CA . GLN A 1 165 ? 3.989 -6.201 -16.740 1.00 96.69 165 GLN A CA 1
ATOM 1236 C C . GLN A 1 165 ? 4.253 -6.588 -15.283 1.00 96.69 165 GLN A C 1
ATOM 1238 O O . GLN A 1 165 ? 4.025 -7.741 -14.933 1.00 96.69 165 GLN A O 1
ATOM 1243 N N . ILE A 1 166 ? 4.578 -5.623 -14.418 1.00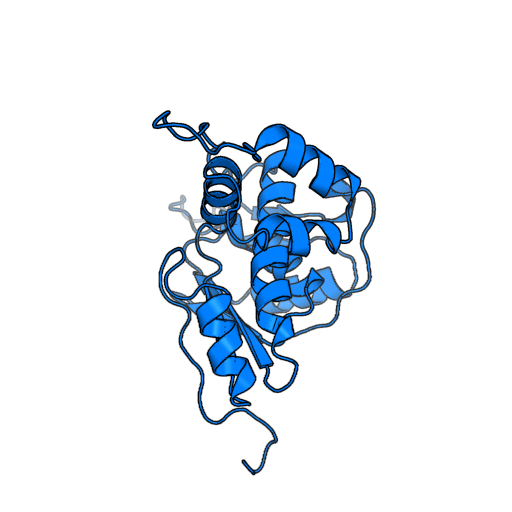 96.56 166 ILE A N 1
ATOM 1244 C CA . ILE A 1 166 ? 4.771 -5.857 -12.978 1.00 96.56 166 ILE A CA 1
ATOM 1245 C C . ILE A 1 166 ? 3.524 -6.484 -12.333 1.00 96.56 166 ILE A C 1
ATOM 1247 O O . ILE A 1 166 ? 3.639 -7.432 -11.560 1.00 96.56 166 ILE A O 1
ATOM 1251 N N . VAL A 1 167 ? 2.319 -6.014 -12.682 1.00 97.31 167 VAL A N 1
ATOM 1252 C CA . VAL A 1 167 ? 1.058 -6.613 -12.203 1.00 97.31 167 VAL A CA 1
ATOM 1253 C C . VAL A 1 167 ? 0.940 -8.084 -12.616 1.00 97.31 167 VAL A C 1
ATOM 1255 O O . VAL A 1 167 ? 0.508 -8.917 -11.818 1.00 97.31 167 VAL A O 1
ATOM 1258 N N . ARG A 1 168 ? 1.307 -8.426 -13.859 1.00 96.69 168 ARG A N 1
ATOM 1259 C CA . ARG A 1 168 ? 1.307 -9.823 -14.325 1.00 96.69 168 ARG A CA 1
ATOM 1260 C C . ARG A 1 168 ? 2.336 -10.657 -13.571 1.00 96.69 168 ARG A C 1
ATOM 1262 O O . ARG A 1 168 ? 1.999 -11.746 -13.120 1.00 96.69 168 ARG A O 1
ATOM 1269 N N . ASP A 1 169 ? 3.538 -10.127 -13.390 1.00 96.25 169 ASP A N 1
ATOM 1270 C CA . ASP A 1 169 ? 4.618 -10.828 -12.702 1.00 96.25 169 ASP A CA 1
ATOM 1271 C C . ASP A 1 169 ? 4.261 -11.108 -11.240 1.00 96.25 169 ASP A C 1
ATOM 1273 O O . ASP A 1 169 ? 4.348 -12.255 -10.805 1.00 96.25 169 ASP A O 1
ATOM 1277 N N . PHE A 1 170 ? 3.727 -10.126 -10.511 1.00 96.69 170 PHE A N 1
ATOM 1278 C CA . PHE A 1 170 ? 3.233 -10.347 -9.151 1.00 96.69 170 PHE A CA 1
ATOM 1279 C C . PHE A 1 170 ? 2.078 -11.354 -9.088 1.00 96.69 170 PHE A C 1
ATOM 1281 O O . PHE A 1 170 ? 2.050 -12.187 -8.183 1.00 96.69 170 PHE A O 1
ATOM 1288 N N . ALA A 1 171 ? 1.143 -11.331 -10.043 1.00 95.50 171 ALA A N 1
ATOM 1289 C CA . ALA A 1 171 ? 0.060 -12.318 -10.104 1.00 95.50 171 ALA A CA 1
ATOM 1290 C C . ALA A 1 171 ? 0.567 -13.754 -10.342 1.00 95.50 171 ALA A C 1
ATOM 1292 O O . ALA A 1 171 ? -0.023 -14.705 -9.821 1.00 95.50 171 ALA A O 1
ATOM 1293 N N . ASP A 1 172 ? 1.675 -13.898 -11.072 1.00 92.88 172 ASP A N 1
ATOM 1294 C CA . ASP A 1 172 ? 2.373 -15.164 -11.320 1.00 92.88 172 ASP A CA 1
ATOM 1295 C C . ASP A 1 172 ? 3.357 -15.549 -10.197 1.00 92.88 172 ASP A C 1
ATOM 1297 O O . ASP A 1 172 ? 4.035 -16.573 -10.294 1.00 92.88 172 ASP A O 1
ATOM 1301 N N . GLY A 1 173 ? 3.465 -14.744 -9.137 1.00 91.19 173 GLY A N 1
ATOM 1302 C CA . GLY A 1 173 ? 4.378 -14.993 -8.023 1.00 91.19 173 GLY A CA 1
ATOM 1303 C C . GLY A 1 173 ? 5.848 -14.640 -8.302 1.00 91.19 173 GLY A C 1
ATOM 1304 O O . GLY A 1 173 ? 6.734 -15.084 -7.570 1.00 91.19 173 GLY A O 1
ATOM 1305 N N . LYS A 1 174 ? 6.120 -13.851 -9.344 1.00 93.62 174 LYS A N 1
ATOM 1306 C CA . LYS A 1 174 ? 7.457 -13.398 -9.754 1.00 93.62 174 LYS A CA 1
ATOM 1307 C C . LYS A 1 174 ? 7.792 -12.028 -9.153 1.00 93.62 174 LYS A C 1
ATOM 1309 O O . LYS A 1 174 ? 6.917 -11.319 -8.657 1.00 93.62 174 LYS A O 1
ATOM 1314 N N . ALA A 1 175 ? 9.070 -11.658 -9.208 1.00 94.88 175 ALA A N 1
ATOM 1315 C CA . ALA A 1 175 ? 9.529 -10.319 -8.850 1.00 94.88 175 ALA A CA 1
ATOM 1316 C C . ALA A 1 175 ? 9.070 -9.280 -9.885 1.00 94.88 175 ALA A C 1
ATOM 1318 O O . ALA A 1 175 ? 8.970 -9.578 -11.074 1.00 94.88 175 ALA A O 1
ATOM 1319 N N . GLY A 1 176 ? 8.823 -8.057 -9.423 1.00 94.62 176 GLY A N 1
ATOM 1320 C CA . GLY A 1 176 ? 8.487 -6.917 -10.266 1.00 94.62 176 GLY A CA 1
ATOM 1321 C C . GLY A 1 176 ? 9.693 -6.003 -10.427 1.00 94.62 176 GLY A C 1
ATOM 1322 O O . GLY A 1 176 ? 10.288 -5.593 -9.429 1.00 94.62 176 GLY A O 1
ATOM 1323 N N . THR A 1 177 ? 10.029 -5.659 -11.666 1.00 93.62 177 THR A N 1
ATOM 1324 C CA . THR A 1 177 ? 11.148 -4.767 -11.990 1.00 93.62 177 THR A CA 1
ATOM 1325 C C . THR A 1 177 ? 10.648 -3.563 -12.770 1.00 93.62 177 THR A C 1
ATOM 1327 O O . THR A 1 177 ? 9.800 -3.706 -13.648 1.00 93.62 177 THR A O 1
ATOM 1330 N N . LEU A 1 178 ? 11.190 -2.387 -12.459 1.00 91.81 178 LEU A N 1
ATOM 1331 C CA . LEU A 1 178 ? 10.978 -1.173 -13.239 1.00 91.81 178 LEU A CA 1
ATOM 1332 C C . LEU A 1 178 ? 12.298 -0.487 -13.585 1.00 91.81 178 LEU A C 1
ATOM 1334 O O . LEU A 1 178 ? 13.290 -0.627 -12.862 1.00 91.81 178 LEU A O 1
ATOM 1338 N N . SER A 1 179 ? 12.271 0.325 -14.633 1.00 90.62 179 SER A N 1
ATOM 1339 C CA . SER A 1 179 ?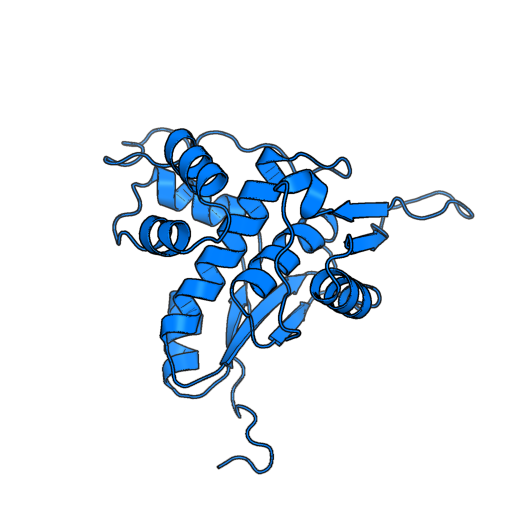 13.342 1.253 -14.973 1.00 90.62 179 SER A CA 1
ATOM 1340 C C . SER A 1 179 ? 13.099 2.591 -14.276 1.00 90.62 179 SER A C 1
ATOM 1342 O O . SER A 1 179 ? 12.014 3.154 -14.373 1.00 90.62 179 SER A O 1
ATOM 1344 N N . VAL A 1 180 ? 14.093 3.121 -13.565 1.00 87.50 180 VAL A N 1
ATOM 1345 C CA . VAL A 1 180 ? 13.977 4.420 -12.894 1.00 87.50 180 VAL A CA 1
ATOM 1346 C C . VAL A 1 180 ? 14.507 5.517 -13.808 1.00 87.50 180 VAL A C 1
ATOM 1348 O O . VAL A 1 180 ? 15.658 5.484 -14.253 1.00 87.50 180 VAL A O 1
ATOM 1351 N N . ASP A 1 181 ? 13.663 6.506 -14.078 1.00 84.94 181 ASP A N 1
ATOM 1352 C CA . ASP A 1 181 ? 14.029 7.680 -14.847 1.00 84.94 181 ASP A CA 1
ATOM 1353 C C . ASP A 1 181 ? 14.968 8.570 -14.033 1.00 84.94 181 ASP A C 1
ATOM 1355 O O . ASP A 1 181 ? 14.689 8.988 -12.908 1.00 84.94 181 ASP A O 1
ATOM 1359 N N . SER A 1 182 ? 16.119 8.856 -14.627 1.00 82.94 182 SER A N 1
ATOM 1360 C CA . SER A 1 182 ? 17.175 9.667 -14.041 1.00 82.94 182 SER A CA 1
ATOM 1361 C C . SER A 1 182 ? 17.947 10.364 -15.151 1.00 82.94 182 SER A C 1
ATOM 1363 O O . SER A 1 182 ? 18.136 9.783 -16.227 1.00 82.94 182 SER A O 1
ATOM 1365 N N . ASP A 1 183 ? 18.458 11.564 -14.873 1.00 83.31 183 ASP A N 1
ATOM 1366 C CA . ASP A 1 183 ? 19.453 12.189 -15.744 1.00 83.31 183 ASP A CA 1
ATOM 1367 C C . ASP A 1 183 ? 20.670 11.266 -15.847 1.00 83.31 183 ASP A C 1
ATOM 1369 O O . ASP A 1 183 ? 21.222 10.813 -14.840 1.00 83.31 183 ASP A O 1
ATOM 1373 N N . ARG A 1 184 ? 21.049 10.927 -17.081 1.00 82.25 184 ARG A N 1
ATOM 1374 C CA . ARG A 1 184 ? 22.123 9.975 -17.370 1.00 82.25 184 ARG A CA 1
ATOM 1375 C C . ARG A 1 184 ? 22.831 10.317 -18.683 1.00 82.25 184 ARG A C 1
ATOM 1377 O O . ARG A 1 184 ? 22.194 10.872 -19.580 1.00 82.25 184 ARG A O 1
ATOM 1384 N N . PRO A 1 185 ? 24.127 9.981 -18.828 1.00 86.81 185 PRO A N 1
ATOM 1385 C CA . PRO A 1 185 ? 24.828 10.119 -20.099 1.00 86.81 185 PRO A CA 1
ATOM 1386 C C . PRO A 1 185 ? 24.130 9.346 -21.224 1.00 86.81 185 PRO A C 1
ATOM 1388 O O . PRO A 1 185 ? 23.557 8.276 -21.000 1.00 86.81 185 PRO A O 1
ATOM 1391 N N . SER A 1 186 ? 24.217 9.868 -22.449 1.00 86.75 186 SER A N 1
ATOM 1392 C CA . SER A 1 186 ? 23.692 9.180 -23.632 1.00 86.75 186 SER A CA 1
ATOM 1393 C C . SER A 1 186 ? 24.324 7.790 -23.783 1.00 86.75 186 SER A C 1
ATOM 1395 O O . SER A 1 186 ? 25.525 7.625 -23.580 1.00 86.75 186 SER A O 1
ATOM 1397 N N . GLY A 1 187 ? 23.510 6.786 -24.118 1.00 85.62 187 GLY A N 1
ATOM 1398 C CA . GLY A 1 187 ? 23.943 5.390 -24.259 1.00 85.62 187 GLY A CA 1
ATOM 1399 C C . GLY A 1 187 ? 24.020 4.591 -22.952 1.00 85.62 187 GLY A C 1
ATOM 1400 O O . GLY A 1 187 ? 24.219 3.380 -23.007 1.00 85.62 187 GLY A O 1
ATOM 1401 N N . MET A 1 188 ? 23.818 5.216 -21.786 1.00 87.56 188 MET A N 1
ATOM 1402 C CA . MET A 1 188 ? 23.740 4.499 -20.512 1.00 87.56 188 MET A CA 1
ATOM 1403 C C . MET A 1 188 ? 22.311 3.994 -20.258 1.00 87.56 188 MET A C 1
ATOM 1405 O O . MET A 1 188 ? 21.337 4.747 -20.379 1.00 87.56 188 MET A O 1
ATOM 1409 N N . ALA A 1 189 ? 22.181 2.712 -19.903 1.00 85.88 189 ALA A N 1
ATOM 1410 C CA . ALA A 1 189 ? 20.900 2.127 -19.517 1.00 85.88 189 ALA A CA 1
ATOM 1411 C C . ALA A 1 189 ? 20.348 2.795 -18.246 1.00 85.88 189 ALA A C 1
ATOM 1413 O O . ALA A 1 189 ? 21.106 3.269 -17.397 1.00 85.88 189 ALA A O 1
ATOM 1414 N N . ALA A 1 190 ? 19.021 2.833 -18.120 1.00 86.88 190 ALA A N 1
ATOM 1415 C CA . ALA A 1 190 ? 18.377 3.292 -16.896 1.00 86.88 190 ALA A CA 1
ATOM 1416 C C . ALA A 1 190 ? 18.736 2.356 -15.727 1.00 86.88 190 ALA A C 1
ATOM 1418 O O . ALA A 1 190 ? 18.770 1.138 -15.930 1.00 86.88 190 ALA A O 1
ATOM 1419 N N . PRO A 1 191 ? 18.971 2.878 -14.511 1.00 89.75 191 PRO A N 1
ATOM 1420 C CA . PRO A 1 191 ? 19.025 2.026 -13.333 1.00 89.75 191 PRO A CA 1
ATOM 1421 C C . PRO A 1 191 ? 17.673 1.335 -13.139 1.00 89.75 191 PRO A C 1
ATOM 1423 O O . PRO A 1 191 ? 16.622 1.931 -13.363 1.00 89.75 191 PRO A O 1
ATOM 1426 N N . THR A 1 192 ? 17.694 0.082 -12.699 1.00 91.38 192 THR A N 1
ATOM 1427 C CA . THR A 1 192 ? 16.476 -0.692 -12.438 1.00 91.38 192 THR A CA 1
ATOM 1428 C C .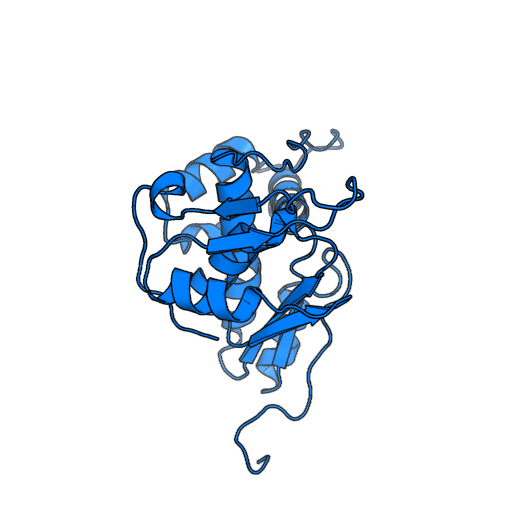 THR A 1 192 ? 16.237 -0.852 -10.946 1.00 91.38 192 THR A C 1
ATOM 1430 O O . THR A 1 192 ? 17.186 -1.057 -10.187 1.00 91.38 192 THR A O 1
ATOM 1433 N N . LEU A 1 193 ? 14.972 -0.840 -10.536 1.00 91.19 193 LEU A N 1
ATOM 1434 C CA . LEU A 1 193 ? 14.543 -1.229 -9.197 1.00 91.19 193 LEU A CA 1
ATOM 1435 C C . LEU A 1 193 ? 13.744 -2.528 -9.287 1.00 91.19 193 LEU A C 1
ATOM 1437 O O . LEU A 1 193 ? 12.754 -2.596 -10.013 1.00 91.19 193 LEU A O 1
ATOM 1441 N N . THR A 1 194 ? 14.148 -3.529 -8.509 1.00 93.19 194 THR A N 1
ATOM 1442 C CA . THR A 1 194 ? 13.449 -4.814 -8.408 1.00 93.19 194 THR A CA 1
ATOM 1443 C C . THR A 1 194 ? 12.911 -5.000 -7.001 1.00 93.19 194 THR A C 1
ATOM 1445 O O . THR A 1 194 ? 13.647 -4.851 -6.028 1.00 93.19 194 THR A O 1
ATOM 1448 N N . PHE A 1 195 ? 11.639 -5.374 -6.905 1.00 94.50 195 PHE A N 1
ATOM 1449 C CA . PHE A 1 195 ? 11.017 -5.829 -5.672 1.00 94.50 195 PHE A CA 1
ATOM 1450 C C . PHE A 1 195 ? 10.618 -7.299 -5.804 1.00 94.50 195 PHE A C 1
ATOM 1452 O O . PHE A 1 195 ? 9.850 -7.673 -6.694 1.00 94.50 195 PHE A O 1
ATOM 1459 N N . ASP A 1 196 ? 11.136 -8.123 -4.897 1.00 94.06 196 ASP A N 1
ATOM 1460 C CA . ASP A 1 196 ? 10.862 -9.555 -4.831 1.00 94.06 196 ASP A CA 1
ATOM 1461 C C . ASP A 1 196 ? 10.101 -9.877 -3.528 1.00 94.06 196 ASP A C 1
ATOM 1463 O O . ASP A 1 196 ? 10.677 -9.785 -2.432 1.00 94.06 196 ASP A O 1
ATOM 1467 N N . PRO A 1 197 ? 8.809 -10.253 -3.612 1.00 93.12 197 PRO A N 1
ATOM 1468 C CA . PRO A 1 197 ? 8.032 -10.648 -2.444 1.00 93.12 197 PRO A CA 1
ATOM 1469 C C . PRO A 1 197 ? 8.595 -11.869 -1.714 1.00 93.12 197 PRO A C 1
ATOM 1471 O O . PRO A 1 197 ? 8.483 -11.952 -0.491 1.00 93.12 197 PRO A O 1
ATOM 1474 N N . LEU A 1 198 ? 9.208 -12.812 -2.436 1.00 93.00 198 LEU A N 1
ATOM 1475 C CA . LEU A 1 198 ? 9.777 -14.016 -1.841 1.00 93.00 198 LEU A CA 1
ATOM 1476 C C . LEU A 1 198 ? 11.004 -13.664 -0.999 1.00 93.00 198 LEU A C 1
ATOM 1478 O O . LEU A 1 198 ? 11.110 -14.129 0.132 1.00 93.00 198 LEU A O 1
ATOM 1482 N N . GLN A 1 199 ? 11.879 -12.787 -1.494 1.00 92.50 199 GLN A N 1
ATOM 1483 C CA . GLN A 1 199 ? 12.998 -12.271 -0.694 1.00 92.50 199 GLN A CA 1
ATOM 1484 C C . GLN A 1 199 ? 12.525 -11.412 0.483 1.00 92.50 199 GLN A C 1
ATOM 1486 O O . GLN A 1 199 ? 13.089 -11.494 1.571 1.00 92.50 199 GLN A O 1
ATOM 1491 N N . SER A 1 200 ? 11.481 -10.602 0.285 1.00 92.06 200 SER A N 1
ATOM 1492 C CA . SER A 1 200 ? 11.001 -9.677 1.317 1.00 92.06 200 SER A CA 1
ATOM 1493 C C . SER A 1 200 ? 10.225 -10.366 2.439 1.00 92.06 200 SER A C 1
ATOM 1495 O O . SER A 1 200 ? 10.235 -9.880 3.567 1.00 92.06 200 SER A O 1
ATOM 1497 N N . PHE A 1 201 ? 9.541 -11.477 2.153 1.00 94.31 201 PHE A N 1
ATOM 1498 C CA . PHE A 1 201 ? 8.601 -12.094 3.091 1.00 94.31 201 PHE A CA 1
ATOM 1499 C C . PHE A 1 201 ? 8.744 -13.612 3.262 1.00 94.31 201 PHE A C 1
ATOM 1501 O O . PHE A 1 201 ? 7.994 -14.207 4.036 1.00 94.31 201 PHE A O 1
ATOM 1508 N N . GLY A 1 202 ? 9.630 -14.270 2.515 1.00 92.19 202 GLY A N 1
ATOM 1509 C CA . GLY A 1 202 ? 9.814 -15.726 2.549 1.00 92.19 202 GLY A CA 1
ATOM 1510 C C . GLY A 1 202 ? 8.673 -16.541 1.925 1.00 92.19 202 GLY A C 1
ATOM 1511 O O . GLY A 1 202 ? 8.794 -17.755 1.793 1.00 92.19 202 GLY A O 1
ATOM 1512 N N . LYS A 1 203 ? 7.567 -15.904 1.517 1.00 88.81 203 LYS A N 1
ATOM 1513 C CA . LYS A 1 203 ? 6.441 -16.541 0.817 1.00 88.81 203 LYS A CA 1
ATOM 1514 C C . LYS A 1 203 ? 5.736 -15.550 -0.109 1.00 88.81 203 LYS A C 1
ATOM 1516 O O . LYS A 1 203 ? 5.640 -14.360 0.200 1.00 88.81 203 LYS A O 1
ATOM 1521 N N . ASN A 1 204 ? 5.178 -16.055 -1.205 1.00 86.56 204 ASN A N 1
ATOM 1522 C CA . ASN A 1 204 ? 4.455 -15.249 -2.185 1.00 86.56 204 ASN A CA 1
ATOM 1523 C C . ASN A 1 204 ? 3.081 -15.880 -2.498 1.00 86.56 204 ASN A C 1
ATOM 1525 O O . ASN A 1 204 ? 3.033 -16.902 -3.187 1.00 86.56 204 ASN A O 1
ATOM 1529 N N . PRO A 1 205 ? 1.970 -15.362 -1.940 1.00 87.31 205 PRO A N 1
ATOM 1530 C CA . PRO A 1 205 ? 0.635 -15.854 -2.255 1.00 87.31 205 PRO A CA 1
ATOM 1531 C C . PRO A 1 205 ? 0.237 -15.493 -3.691 1.00 87.31 205 PRO A C 1
ATOM 1533 O O . PRO A 1 205 ? 0.658 -14.480 -4.240 1.00 87.31 205 PRO A O 1
ATOM 1536 N N . LYS A 1 206 ? -0.646 -16.296 -4.288 1.00 87.81 206 LYS A N 1
ATOM 1537 C CA . LYS A 1 206 ? -1.218 -15.981 -5.601 1.00 87.81 206 LYS A CA 1
ATOM 1538 C C . LYS A 1 206 ? -2.100 -14.735 -5.505 1.00 87.81 206 LYS A C 1
ATOM 1540 O O . LYS A 1 206 ? -3.006 -14.689 -4.673 1.00 87.81 206 LYS A O 1
ATOM 1545 N N . LEU A 1 207 ? -1.876 -13.763 -6.387 1.00 94.00 207 LEU A N 1
ATOM 1546 C CA . LEU A 1 207 ? -2.620 -12.505 -6.400 1.00 94.00 207 LEU A CA 1
ATOM 1547 C C . LEU A 1 207 ? -3.651 -12.452 -7.525 1.00 94.00 207 LEU A C 1
ATOM 1549 O O . LEU A 1 207 ? -3.466 -13.007 -8.610 1.00 94.00 207 LEU A O 1
ATOM 1553 N N . LYS A 1 208 ? -4.752 -11.744 -7.264 1.00 92.50 208 LYS A N 1
ATOM 1554 C CA . LYS A 1 208 ? -5.722 -11.382 -8.297 1.00 92.50 208 LYS A CA 1
ATOM 1555 C C . LYS A 1 208 ? -5.209 -10.149 -9.038 1.00 92.50 208 LYS A C 1
ATOM 1557 O O . LYS A 1 208 ? -4.696 -9.218 -8.424 1.00 92.50 208 LYS A O 1
ATOM 1562 N N . ARG A 1 209 ? -5.379 -10.142 -10.358 1.00 93.44 209 ARG A N 1
ATOM 1563 C CA . ARG A 1 209 ? -5.113 -8.953 -11.171 1.00 93.44 209 ARG A CA 1
ATOM 1564 C C . ARG A 1 209 ? -6.263 -7.943 -11.005 1.00 93.44 209 ARG A C 1
ATOM 1566 O O . ARG A 1 209 ? -7.414 -8.385 -11.112 1.00 93.44 209 ARG A O 1
ATOM 1573 N N . PRO A 1 210 ? -5.963 -6.663 -10.729 1.00 91.94 210 PRO A N 1
ATOM 1574 C CA . PRO A 1 210 ? -6.937 -5.579 -10.810 1.00 91.94 210 PRO A CA 1
ATOM 1575 C C . PRO A 1 210 ? -7.440 -5.386 -12.245 1.00 91.94 210 PRO A C 1
ATOM 1577 O O . PRO A 1 210 ? -6.649 -5.624 -13.189 1.00 91.94 210 PRO A O 1
#

Foldseek 3Di:
DPPPLAAPDADDADDDCPLFLVQQQVQQLVQHEREHELPPLLVVLLQCQLQQVVVCQLVVQLVVQPQVVLSVVSNVPRHDNNHNVPDDRDDDDDQDLDDDLNSLSSLLSSLLSRLLSSCVSVRYAYEYEDEPLPVRSPLSSVLSVQSSPHPYYHYPHDDCPQVVVSLVQLLVQHKGKDFHDDDDDPPDGGRMRIDHCCVNRVDRDRTDRD

=== Feature glossary ===
Legend for the data blocks above and below:

— What the protein is —

Sequence gives the chain of amino acids in standard one-letter code (A=alanine, C=cysteine, …, Y=tyrosine), read N→C. It is the only feature that is directly encoded by the gene; all structural features are derived from the folded form of this sequence.

The annotation block draws on four external resources. InterPro: which protein families and domains the sequence belongs to. GO: standardized terms for what the protein does, what process it participates in, and where in the cell it acts. CATH: which structural fold it has in the CATH hierarchy. Organism: the species of origin.

— Where its atoms are —

Atomic coordinates in PDBx/mmCIF format — the same representation the Protein Data Bank distributes. Each line of the _atom_site loop places one backbone atom in Cartesian space (units: ångströms, origin: arbitrary).

Six rendered views show the 3D structure from the faces of a cube — i.e. along ±x, ±y, ±z. Rendering representation is drawn randomly per protein from cartoon (secondary-structure ribbons), sticks (backbone bonds), or molecular surface; coloring is either N→C rainbow (blue at the N-terminus through red at the C-terminus) or one color per chain.

— Local backbone conformation —

DSSP 8-state secondary structure assigns each residue one of H (α-helix), G (3₁₀-helix), I (π-helix), E (extended β-strand), B (isolated β-bridge), T (hydrogen-bonded turn), S (bend), or '-' (coil). The assignment is computed from backbone hydrogen-bond geometry via the Kabsch–Sander algorithm.

P-SEA three-state annotation labels each residue as helix, strand, or coil based purely on the geometry of the Cα trace. It serves as a fallback when the full backbone (and thus DSSP) is unavailable.

φ (phi) and ψ (psi) are the two rotatable backbone dihedrals per residue: φ is the C(i-1)–N–Cα–C torsion, ψ is the N–Cα–C–N(i+1) torsion, both in degrees on (−180°, 180°]. α-helical residues cluster near (−60°, −45°); β-strand residues near (−120°, +130°). A Ramachandran plot is simply a scatter of (φ, ψ) for every residue.

— Global shape and packing —

Radius of gyration (Rg) is the root-mean-square distance of Cα atoms from their centroid — a single number for overall size and compactness. A globular domain of N residues has Rg ≈ 2.2·N^0.38 Å; an extended or disordered chain has a much larger Rg. The Cα contact count is the number of residue pairs whose Cα atoms are within 8 Å and are more than four positions apart in sequence — a standard proxy for tertiary packing density. The bounding box is the smallest axis-aligned box enclosing all Cα atoms.

Accessible surface area quantifies burial. A residue with SASA near zero is packed into the hydrophobic core; one with SASA >100 Å² sits on the surface. Computed here via the Shrake–Rupley numerical algorithm with a 1.4 Å probe.

The contact map is a binary N×N matrix image: pixel (i, j) is dark where Cα_i and Cα_j are within 8 Å and |i−j|>4. Because the |i−j|>4 filter removes local helical contacts, off-diagonal stripes parallel to the main diagonal indicate parallel β-sheets; stripes perpendicular to it indicate antiparallel β-sheets. The Ramachandran plot scatters every residue's (φ, ψ) pair against the sterically allowed regions. The PAE heatmap renders the predicted-aligned-error matrix.

— Structural neighborhood —

A 3Di character summarizes, for each residue, the relative orientation of the Cα frame of its nearest spatial neighbor. Because it encodes fold topology rather than chemistry, 3Di alignments detect remote structural similarity that sequence alignment misses.

Structural nearest neighbors (via Foldseek easy-search vs the PDB). Reported per hit: target PDB id, E-value, and alignment TM-score. A TM-score above ~0.5 is the conventional threshold for 'same fold'.

— Confidence and disorder —

For AlphaFold models, the B-factor field carries pLDDT — the model's own estimate of local accuracy on a 0–100 scale. Regions with pLDDT<50 should be treated as essentially unmodeled; they often correspond to intrinsically disordered segments.

B-factor (Debye–Waller factor) reflects atomic displacement in the crystal lattice. It is an experimental observable (units Å²), not a prediction; low values mean the atom is pinned down, high values mean it moves or is heterogeneous across the crystal.

Predicted Aligned Error (PAE) is an AlphaFold confidence matrix: entry (i, j) is the expected error in the position of residue j, in ångströms, when the prediction is superimposed on the true structure at residue i. Low PAE within a block of residues means that block is internally rigid and well-predicted; high PAE between two blocks means their relative placement is uncertain even if each block individually is confident.